Protein AF-A0A956KTN1-F1 (afdb_monomer)

Radius of gyration: 21.17 Å; Cα contacts (8 Å, |Δi|>4): 287; chains: 1; bounding box: 53×38×57 Å

Nearest PDB structures (foldseek):
  7p0h-assembly2_B  TM=4.442E-01  e=2.664E-01  synthetic construct
  6veh-assembly1_A  TM=4.078E-01  e=5.450E-01  synthetic construct
  6hwp-assembly1_A  TM=3.124E-01  e=8.525E-01  synthetic construct

Solvent-accessible surface area (backbone atoms only — not comparable to full-atom values): 12982 Å² total; per-residue (Å²): 106,69,75,55,51,69,74,44,46,76,78,42,60,76,56,34,59,67,62,51,35,57,49,42,68,75,74,51,47,72,93,76,45,43,65,62,30,57,51,21,45,66,18,83,50,59,52,21,13,28,35,12,26,18,44,40,27,64,72,67,34,67,64,36,37,51,53,43,60,55,28,53,76,50,61,69,75,50,16,42,28,21,48,33,14,36,49,29,62,41,53,59,85,61,58,68,63,51,53,49,26,58,74,32,82,88,27,31,66,42,43,50,50,26,68,75,63,36,47,70,71,54,50,52,50,48,23,61,47,49,74,69,49,58,69,71,59,45,49,50,53,47,51,55,53,51,54,53,41,54,68,41,50,64,97,55,101,53,91,84,62,55,79,56,74,58,63,52,46,51,64,51,37,50,68,57,37,52,49,50,47,43,54,32,70,31,98,86,34,74,70,52,74,65,30,29,49,50,47,44,49,27,32,72,77,38,45,72,62,17,49,55,51,22,65,74,26,56,83,42,89,50,62,66,42,18,51,35,16,50,51,45,52,49,52,56,59,58,59,74,77,110

Sequence (242 aa):
LLDWLRRHGEVFGLDPPRGQARFLARHGEAGRDRAAVFAAQGATDLDAGFEAKAVLARWGDAGARRELEAALDYAPVFAAAAHEAWFAVYGGSDWDRLSAGRDDPALADRTWSILCTAEPDWLAELTRTLERVPVPEREAWARFIVDRLRRQLPAAFVVGAISADHGVLARLLPAAFSTLVQECLGPAATPDRLSVDLLAWLGEHRPMQGLALARAHLDSPHWGLRQAAEMTLSKAGAGAIG

Mean predicted aligned error: 6.37 Å

Structure (mmCIF, N/CA/C/O backbone):
data_AF-A0A956KTN1-F1
#
_entry.id   AF-A0A956KTN1-F1
#
loop_
_atom_site.group_PDB
_atom_site.id
_atom_site.type_symbol
_atom_site.label_atom_id
_atom_site.label_alt_id
_atom_site.label_comp_id
_atom_site.label_asym_id
_atom_site.label_entity_id
_atom_site.label_seq_id
_atom_site.pdbx_PDB_ins_code
_atom_site.Cartn_x
_atom_site.Cartn_y
_atom_site.Cartn_z
_atom_site.occupancy
_atom_site.B_iso_or_equiv
_atom_site.auth_seq_id
_atom_site.auth_comp_id
_atom_site.auth_asym_id
_atom_site.auth_atom_id
_atom_site.pdbx_PDB_model_num
ATOM 1 N N . LEU A 1 1 ? 25.276 -6.239 1.797 1.00 71.94 1 LEU A N 1
ATOM 2 C CA . LEU A 1 1 ? 24.408 -6.740 0.703 1.00 71.94 1 LEU A CA 1
ATOM 3 C C . LEU A 1 1 ? 24.800 -6.155 -0.657 1.00 71.94 1 LEU A C 1
ATOM 5 O O . LEU A 1 1 ? 25.131 -6.938 -1.532 1.00 71.94 1 LEU A O 1
ATOM 9 N N . LEU A 1 2 ? 24.861 -4.828 -0.832 1.00 78.31 2 LEU A N 1
ATOM 10 C CA . LEU A 1 2 ? 25.277 -4.186 -2.099 1.00 78.31 2 LEU A CA 1
ATOM 11 C C . LEU A 1 2 ? 26.613 -4.700 -2.656 1.00 78.31 2 LEU A C 1
A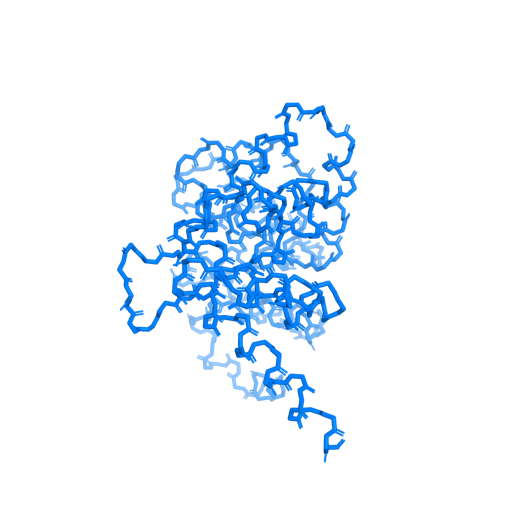TOM 13 O O . LEU A 1 2 ? 26.675 -5.142 -3.796 1.00 78.31 2 LEU A O 1
ATOM 17 N N . ASP A 1 3 ? 27.664 -4.729 -1.835 1.00 78.44 3 ASP A N 1
ATOM 18 C CA . ASP A 1 3 ? 28.980 -5.219 -2.274 1.00 78.44 3 ASP A CA 1
ATOM 19 C C . ASP A 1 3 ? 28.993 -6.714 -2.596 1.00 78.44 3 ASP A C 1
ATOM 21 O O . ASP A 1 3 ? 29.893 -7.202 -3.273 1.00 78.44 3 ASP A O 1
ATOM 25 N N . TRP A 1 4 ? 28.025 -7.468 -2.076 1.00 77.25 4 TRP A N 1
ATOM 26 C CA . TRP A 1 4 ? 27.859 -8.872 -2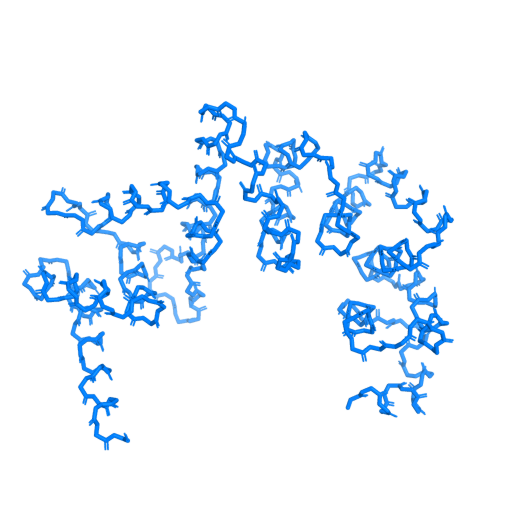.427 1.00 77.25 4 TRP A CA 1
ATOM 27 C C . TRP A 1 4 ? 27.148 -9.007 -3.780 1.00 77.25 4 TRP A C 1
ATOM 29 O O . TRP A 1 4 ? 27.658 -9.732 -4.627 1.00 77.25 4 TRP A O 1
ATOM 39 N N . LEU A 1 5 ? 26.076 -8.237 -4.025 1.00 71.00 5 LEU A N 1
ATOM 40 C CA . LEU A 1 5 ? 25.383 -8.176 -5.322 1.00 71.00 5 LEU A CA 1
ATOM 41 C C . LEU A 1 5 ? 26.321 -7.741 -6.456 1.00 71.00 5 LEU A C 1
ATOM 43 O O . LEU A 1 5 ? 26.317 -8.340 -7.523 1.00 71.00 5 LEU A O 1
ATOM 47 N N . ARG A 1 6 ? 27.177 -6.742 -6.208 1.00 77.38 6 ARG A N 1
ATOM 48 C CA . ARG A 1 6 ? 28.160 -6.255 -7.192 1.00 77.38 6 ARG A CA 1
ATOM 49 C C . ARG A 1 6 ? 29.231 -7.289 -7.535 1.00 77.38 6 ARG A C 1
ATOM 51 O O . ARG A 1 6 ? 29.697 -7.325 -8.666 1.00 77.38 6 ARG A O 1
ATOM 58 N N . ARG A 1 7 ? 29.634 -8.110 -6.561 1.00 77.06 7 ARG A N 1
ATOM 59 C CA . ARG A 1 7 ? 30.655 -9.156 -6.744 1.00 77.06 7 ARG A CA 1
ATOM 60 C C . ARG A 1 7 ? 30.124 -10.435 -7.387 1.00 77.06 7 ARG A C 1
ATOM 62 O O . ARG A 1 7 ? 30.940 -11.218 -7.843 1.00 77.06 7 ARG A O 1
ATOM 69 N N . HIS A 1 8 ? 28.806 -10.630 -7.400 1.00 71.38 8 HIS A N 1
ATOM 70 C CA . HIS A 1 8 ? 28.144 -11.833 -7.913 1.00 71.38 8 HIS A CA 1
ATOM 71 C C . HIS A 1 8 ? 27.044 -11.461 -8.916 1.00 71.38 8 HIS A C 1
ATOM 73 O O . HIS A 1 8 ? 25.949 -12.025 -8.896 1.00 71.38 8 HIS A O 1
ATOM 79 N N . GLY A 1 9 ? 27.305 -10.458 -9.761 1.00 64.44 9 GLY A N 1
ATOM 80 C CA . GLY A 1 9 ? 26.325 -9.943 -10.719 1.00 64.44 9 GLY A CA 1
ATOM 81 C C . GLY A 1 9 ? 25.813 -11.027 -11.672 1.00 64.44 9 GLY A C 1
ATOM 82 O O . GLY A 1 9 ? 24.639 -11.017 -12.033 1.00 64.44 9 GLY A O 1
ATOM 83 N N . GLU A 1 10 ? 26.650 -12.014 -12.000 1.00 68.12 10 GLU A N 1
ATOM 84 C CA . GLU A 1 10 ? 26.276 -13.176 -12.811 1.00 68.12 10 GLU A CA 1
ATOM 85 C C . GLU A 1 10 ? 25.169 -14.052 -12.199 1.00 68.12 10 GLU A C 1
ATOM 87 O O . GLU A 1 10 ? 24.410 -14.664 -12.945 1.00 68.12 10 GLU A O 1
ATOM 92 N N . VAL A 1 11 ? 25.020 -14.079 -10.868 1.00 63.06 11 VAL A N 1
ATOM 93 C CA . VAL A 1 11 ? 24.014 -14.909 -10.172 1.00 63.06 11 VAL A CA 1
ATOM 94 C C . VAL A 1 11 ? 22.594 -14.379 -10.390 1.00 63.06 11 VAL A C 1
ATOM 96 O O . VAL A 1 11 ? 21.642 -15.152 -10.407 1.00 63.06 11 VAL A O 1
ATOM 99 N N . PHE A 1 12 ? 22.456 -13.070 -10.608 1.00 59.91 12 PHE A N 1
ATOM 100 C CA . PHE A 1 12 ? 21.173 -12.400 -10.853 1.00 59.91 12 PHE A CA 1
ATOM 101 C C . PHE A 1 12 ? 21.025 -11.901 -12.292 1.00 59.91 12 PHE A C 1
ATOM 103 O O . PHE A 1 12 ? 19.962 -11.423 -12.670 1.00 59.91 12 PHE A O 1
ATOM 110 N N . GLY A 1 13 ? 22.083 -11.989 -13.101 1.00 60.69 13 GLY A N 1
ATOM 111 C CA . GLY A 1 13 ? 22.091 -11.500 -14.478 1.00 60.69 13 GLY A CA 1
ATOM 112 C C . GLY A 1 13 ? 21.245 -12.330 -15.446 1.00 60.69 13 GLY A C 1
ATOM 113 O O . GLY A 1 13 ? 20.932 -11.836 -16.524 1.00 60.69 13 GLY A O 1
ATOM 114 N N . LEU A 1 14 ? 20.882 -13.566 -15.078 1.00 64.31 14 LEU A N 1
ATOM 115 C CA . LEU A 1 14 ? 20.048 -14.446 -15.907 1.00 64.31 14 LEU A CA 1
ATOM 116 C C . LEU A 1 14 ? 18.548 -14.222 -15.690 1.00 64.31 14 LEU A C 1
ATOM 118 O O . LEU A 1 14 ? 17.802 -14.224 -16.663 1.00 64.31 14 LEU A O 1
ATOM 122 N N . ASP A 1 15 ? 18.120 -14.039 -14.439 1.00 80.62 15 ASP A N 1
ATOM 123 C CA . ASP A 1 15 ? 16.720 -13.778 -14.094 1.00 80.62 15 ASP A CA 1
ATOM 124 C C . ASP A 1 15 ? 16.615 -13.072 -12.727 1.00 80.62 15 ASP A C 1
ATOM 126 O O . ASP A 1 15 ? 16.570 -13.723 -11.677 1.00 80.62 15 ASP A O 1
ATOM 130 N N . PRO A 1 16 ? 16.687 -11.734 -12.698 1.00 83.38 16 PRO A N 1
ATOM 131 C CA . PRO A 1 16 ? 16.712 -10.992 -11.446 1.00 83.38 16 PRO A CA 1
ATOM 132 C C . PRO A 1 16 ? 15.328 -10.957 -10.782 1.00 83.38 16 PRO A C 1
ATOM 134 O O . PRO A 1 16 ? 14.333 -10.655 -11.445 1.00 83.38 16 PRO A O 1
ATOM 137 N N . PRO A 1 17 ? 15.240 -11.202 -9.460 1.00 87.50 17 PRO A N 1
ATOM 138 C CA . PRO A 1 17 ? 13.974 -11.194 -8.745 1.00 87.50 17 PRO A CA 1
ATOM 139 C C . PRO A 1 17 ? 13.380 -9.788 -8.619 1.00 87.50 17 PRO A C 1
ATOM 141 O O . PRO A 1 17 ? 14.089 -8.778 -8.512 1.00 87.50 17 PRO A O 1
ATOM 144 N N . ARG A 1 18 ? 12.050 -9.743 -8.501 1.00 89.12 18 ARG A N 1
ATOM 145 C CA . ARG A 1 18 ? 11.310 -8.547 -8.092 1.00 89.12 18 ARG A CA 1
ATOM 146 C C . ARG A 1 18 ? 11.892 -7.959 -6.797 1.00 89.12 18 ARG A C 1
ATOM 148 O O . ARG A 1 18 ? 12.247 -8.686 -5.871 1.00 89.12 18 ARG A O 1
ATOM 155 N N . GLY A 1 19 ? 11.986 -6.633 -6.724 1.00 88.44 19 GLY A N 1
ATOM 156 C CA . GLY A 1 19 ? 12.574 -5.896 -5.606 1.00 88.44 19 GLY A CA 1
ATOM 157 C C . GLY A 1 19 ? 14.070 -5.610 -5.755 1.00 88.44 19 GLY A C 1
ATOM 158 O O . GLY A 1 19 ? 14.571 -4.701 -5.085 1.00 88.44 19 GLY A O 1
ATOM 159 N N . GLN A 1 20 ? 14.801 -6.319 -6.628 1.00 89.44 20 GLN A N 1
ATOM 160 C CA . GLN A 1 20 ? 16.229 -6.061 -6.836 1.00 89.44 20 GLN A CA 1
ATOM 161 C C . GLN A 1 20 ? 16.478 -4.672 -7.430 1.00 89.44 20 GLN A C 1
ATOM 163 O O . GLN A 1 20 ? 17.338 -3.937 -6.934 1.00 89.44 20 GLN A O 1
ATOM 168 N N . ALA A 1 21 ? 15.743 -4.293 -8.478 1.00 91.31 21 ALA A N 1
ATOM 169 C CA . ALA A 1 21 ? 15.924 -2.997 -9.120 1.00 91.31 21 ALA A CA 1
ATOM 170 C C . ALA A 1 21 ? 15.585 -1.866 -8.143 1.00 91.31 21 AL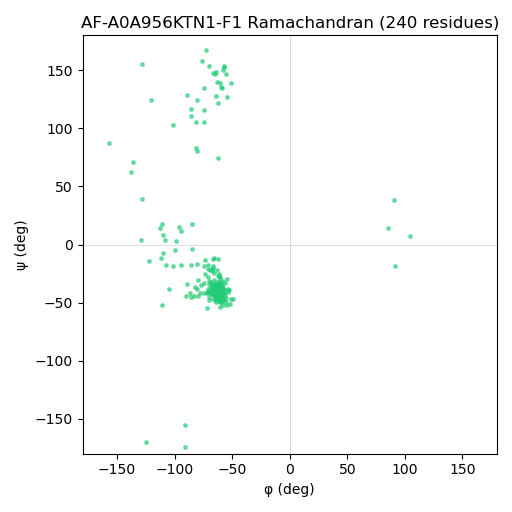A A C 1
ATOM 172 O O . ALA A 1 21 ? 16.342 -0.902 -8.021 1.00 91.31 21 ALA A O 1
ATOM 173 N N . ARG A 1 22 ? 14.506 -2.018 -7.369 1.00 89.56 22 ARG A N 1
ATOM 174 C CA . ARG A 1 22 ? 14.115 -1.056 -6.334 1.00 89.56 22 ARG A CA 1
ATOM 175 C C . ARG A 1 22 ? 15.138 -0.953 -5.204 1.00 89.56 22 ARG A C 1
ATOM 177 O O . ARG A 1 22 ? 15.423 0.149 -4.737 1.00 89.56 22 ARG A O 1
ATOM 184 N N . PHE A 1 23 ? 15.729 -2.072 -4.786 1.00 89.94 23 PHE A N 1
ATOM 185 C CA . PHE A 1 23 ? 16.809 -2.083 -3.800 1.00 89.94 23 PHE A CA 1
ATOM 186 C C . PHE A 1 23 ? 18.027 -1.288 -4.294 1.00 89.94 23 PHE A C 1
ATOM 188 O O . PHE A 1 23 ? 18.554 -0.448 -3.562 1.00 89.94 23 PHE A O 1
ATOM 195 N N . LEU A 1 24 ? 18.437 -1.489 -5.551 1.00 90.12 24 LEU A N 1
ATOM 196 C CA . LEU A 1 24 ? 19.524 -0.725 -6.173 1.00 90.12 24 LEU A CA 1
ATOM 197 C C . LEU A 1 24 ? 19.162 0.754 -6.357 1.00 90.12 24 LEU A C 1
ATOM 199 O O . LEU A 1 24 ? 20.016 1.611 -6.160 1.00 90.12 24 LEU A O 1
ATOM 203 N N . ALA A 1 25 ? 17.903 1.076 -6.657 1.00 88.38 25 ALA A N 1
ATOM 204 C CA . ALA A 1 25 ? 17.431 2.458 -6.730 1.00 88.38 25 ALA A CA 1
ATOM 205 C C . ALA A 1 25 ? 17.535 3.193 -5.385 1.00 88.38 25 ALA A C 1
ATOM 207 O O . ALA A 1 25 ? 17.857 4.379 -5.358 1.00 88.38 25 ALA A O 1
ATOM 208 N N . ARG A 1 26 ? 17.250 2.494 -4.277 1.00 88.00 26 ARG A N 1
ATOM 209 C CA . ARG A 1 26 ? 17.252 3.062 -2.920 1.00 88.00 26 ARG A CA 1
ATOM 210 C C . ARG A 1 26 ? 18.639 3.140 -2.290 1.00 88.00 26 ARG A C 1
ATOM 212 O O . ARG A 1 26 ? 18.903 4.069 -1.534 1.00 88.00 26 ARG A O 1
ATOM 219 N N . HIS A 1 27 ? 19.496 2.155 -2.547 1.00 88.75 27 HIS A N 1
ATOM 220 C CA . HIS A 1 27 ? 20.755 1.996 -1.812 1.00 88.75 27 HIS A CA 1
ATOM 221 C C . HIS A 1 27 ? 22.005 2.002 -2.700 1.00 88.75 27 HIS A C 1
ATOM 223 O O . HIS A 1 27 ? 23.118 2.095 -2.187 1.00 88.75 27 HIS A O 1
ATOM 229 N N . GLY A 1 28 ? 21.837 1.861 -4.013 1.00 85.56 28 GLY A N 1
ATOM 230 C CA . GLY A 1 28 ? 22.920 1.879 -4.987 1.00 85.56 28 GLY A CA 1
ATOM 231 C C . GLY A 1 28 ? 23.219 3.272 -5.537 1.00 85.56 28 GLY A C 1
ATOM 232 O O . GLY A 1 28 ? 22.659 4.285 -5.124 1.00 85.56 28 GLY A O 1
ATOM 233 N N . GLU A 1 29 ? 24.119 3.308 -6.512 1.00 85.56 29 GLU A N 1
ATOM 234 C CA . GLU A 1 29 ? 24.530 4.502 -7.241 1.00 85.56 29 GLU A CA 1
ATOM 235 C C . GLU A 1 29 ? 24.229 4.310 -8.728 1.00 85.56 29 GLU A C 1
ATOM 237 O O . GLU A 1 29 ? 24.742 3.381 -9.355 1.00 85.56 29 GLU A O 1
ATOM 242 N N . ALA A 1 30 ? 23.458 5.223 -9.327 1.00 86.50 30 ALA A N 1
ATOM 243 C CA . ALA A 1 30 ? 23.044 5.115 -10.728 1.00 86.50 30 ALA A CA 1
ATOM 244 C C . ALA A 1 30 ? 24.232 4.921 -11.693 1.00 86.50 30 ALA A C 1
ATOM 246 O O . ALA A 1 30 ? 24.150 4.125 -12.620 1.00 86.50 30 ALA A O 1
ATOM 247 N N . GLY A 1 31 ? 25.367 5.589 -11.463 1.00 87.50 31 GLY A N 1
ATOM 248 C CA . GLY A 1 31 ? 26.552 5.450 -12.320 1.00 87.50 31 GLY A CA 1
ATOM 249 C C . GLY A 1 31 ? 27.204 4.061 -12.294 1.00 87.50 31 GLY A C 1
ATOM 250 O O . GLY A 1 31 ? 27.868 3.691 -13.257 1.00 87.50 31 GLY A O 1
ATOM 251 N N . ARG A 1 32 ? 27.017 3.288 -11.217 1.00 84.44 32 ARG A N 1
ATOM 252 C CA . ARG A 1 32 ? 27.640 1.966 -11.031 1.00 84.44 32 ARG A CA 1
ATOM 253 C C . ARG A 1 32 ? 26.658 0.820 -11.233 1.00 84.44 32 ARG A C 1
ATOM 255 O O . ARG A 1 32 ? 27.017 -0.200 -11.809 1.00 84.44 32 ARG A O 1
ATOM 262 N N . ASP A 1 33 ? 25.420 0.996 -10.785 1.00 89.38 33 ASP A N 1
ATOM 263 C CA . ASP A 1 33 ? 24.440 -0.085 -10.687 1.00 89.38 33 ASP A CA 1
ATOM 264 C C . ASP A 1 33 ? 23.444 -0.100 -11.871 1.00 89.38 33 ASP A C 1
ATOM 266 O O . ASP A 1 33 ? 22.663 -1.042 -12.018 1.00 89.38 33 ASP A O 1
ATOM 270 N N . ARG A 1 34 ? 23.496 0.892 -12.779 1.00 89.94 34 ARG A N 1
ATOM 271 C CA . ARG A 1 34 ? 22.599 0.979 -13.951 1.00 89.94 34 ARG A CA 1
ATOM 272 C C . ARG A 1 34 ? 22.656 -0.232 -14.868 1.00 89.94 34 ARG A C 1
ATOM 274 O O . ARG A 1 34 ? 21.610 -0.630 -15.362 1.00 89.94 34 ARG A O 1
ATOM 281 N N . ALA A 1 35 ? 23.825 -0.831 -15.086 1.00 88.12 35 ALA A N 1
ATOM 282 C CA . ALA A 1 35 ? 23.938 -2.016 -15.938 1.00 88.12 35 ALA A CA 1
ATOM 283 C C . ALA A 1 35 ? 23.156 -3.214 -15.368 1.00 88.12 35 ALA A C 1
ATOM 285 O O . ALA A 1 35 ? 22.483 -3.919 -16.116 1.00 88.12 35 ALA A O 1
ATOM 286 N N . ALA A 1 36 ? 23.181 -3.396 -14.043 1.00 87.75 36 ALA A N 1
ATOM 287 C CA . ALA A 1 36 ? 22.432 -4.456 -13.373 1.00 87.75 36 ALA A CA 1
ATOM 288 C C . ALA A 1 36 ? 20.916 -4.226 -13.473 1.00 87.75 36 ALA A C 1
ATOM 290 O O . ALA A 1 36 ? 20.169 -5.152 -13.776 1.00 87.75 36 ALA A O 1
ATOM 291 N N . VAL A 1 37 ? 20.460 -2.981 -13.292 1.00 90.62 37 VAL A N 1
ATOM 292 C CA . VAL A 1 37 ? 19.042 -2.633 -13.489 1.00 90.62 37 VAL A CA 1
ATOM 293 C C . VAL A 1 37 ? 18.638 -2.766 -14.962 1.00 90.62 37 VAL A C 1
ATOM 295 O O . VAL A 1 37 ? 17.551 -3.244 -15.259 1.00 90.62 37 VAL A O 1
ATOM 298 N N . PHE A 1 38 ? 19.513 -2.400 -15.900 1.00 90.56 38 PHE A N 1
ATOM 299 C CA . PHE A 1 38 ? 19.251 -2.552 -17.329 1.00 90.56 38 PHE A CA 1
ATOM 300 C C . PHE A 1 38 ? 19.052 -4.016 -17.723 1.00 90.56 38 PHE A C 1
ATOM 302 O O . PHE A 1 38 ? 18.081 -4.317 -18.415 1.00 90.56 38 PHE A O 1
ATOM 309 N N . ALA A 1 39 ? 19.917 -4.914 -17.241 1.00 86.38 39 ALA A N 1
ATOM 310 C CA . ALA A 1 39 ? 19.773 -6.354 -17.444 1.00 86.38 39 ALA A CA 1
ATOM 311 C C . ALA A 1 39 ? 18.444 -6.883 -16.878 1.00 86.38 39 ALA A C 1
ATOM 313 O O . ALA A 1 39 ? 17.796 -7.721 -17.501 1.00 86.38 39 ALA A O 1
ATOM 314 N N . ALA A 1 40 ? 17.982 -6.324 -15.755 1.00 90.25 40 ALA A N 1
ATOM 315 C CA . ALA A 1 40 ? 16.736 -6.733 -15.117 1.00 90.25 40 ALA A CA 1
ATOM 316 C C . ALA A 1 40 ? 15.458 -6.433 -15.902 1.00 90.25 40 ALA A C 1
ATOM 318 O O . ALA A 1 40 ? 14.416 -7.008 -15.605 1.00 90.25 40 ALA A O 1
ATOM 319 N N . GLN A 1 41 ? 15.521 -5.619 -16.957 1.00 89.38 41 GLN A N 1
ATOM 320 C 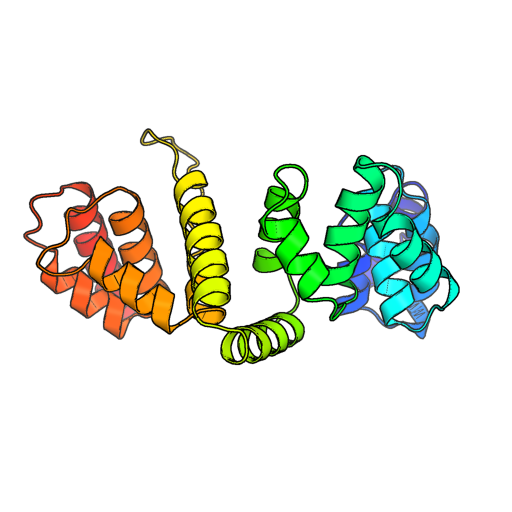CA . GLN A 1 41 ? 14.377 -5.436 -17.854 1.00 89.38 41 GLN A CA 1
ATOM 321 C C . GLN A 1 41 ? 13.973 -6.718 -18.595 1.00 89.38 41 GLN A C 1
ATOM 323 O O . GLN A 1 41 ? 12.837 -6.785 -19.069 1.00 89.38 41 GLN A O 1
ATOM 328 N N . GLY A 1 42 ? 14.899 -7.677 -18.725 1.00 85.50 42 GLY A N 1
ATOM 329 C CA . GLY A 1 42 ? 14.696 -8.974 -19.372 1.00 85.50 42 GLY A CA 1
ATOM 330 C C . GLY A 1 42 ? 14.318 -10.111 -18.420 1.00 85.50 42 GLY A C 1
ATOM 331 O O . GLY A 1 42 ? 14.377 -11.262 -18.843 1.00 85.50 42 GLY A O 1
ATOM 332 N N . ALA A 1 43 ? 13.970 -9.810 -17.162 1.00 89.44 43 ALA A N 1
ATOM 333 C CA . ALA A 1 43 ? 13.497 -10.812 -16.209 1.00 89.44 43 ALA A CA 1
ATOM 334 C C . ALA A 1 43 ? 12.290 -11.591 -16.759 1.00 89.44 43 ALA A C 1
ATOM 336 O O . ALA A 1 43 ? 11.458 -11.041 -17.489 1.00 89.44 43 ALA A O 1
ATOM 337 N N . THR A 1 44 ? 12.187 -12.869 -16.392 1.00 88.50 44 THR A N 1
ATOM 338 C CA . THR A 1 44 ? 11.046 -13.716 -16.768 1.00 88.50 44 THR A CA 1
ATOM 339 C C . THR A 1 44 ? 9.774 -13.296 -16.031 1.00 88.50 44 THR A C 1
ATOM 341 O O . THR A 1 44 ? 8.676 -13.378 -16.586 1.00 88.50 44 THR A O 1
ATOM 344 N N . ASP A 1 45 ? 9.927 -12.787 -14.807 1.00 91.69 45 ASP A N 1
ATOM 345 C CA . ASP A 1 45 ? 8.868 -12.127 -14.053 1.00 91.69 45 ASP A CA 1
ATOM 346 C C . ASP A 1 45 ? 8.596 -10.725 -14.626 1.00 91.69 45 ASP A C 1
ATOM 348 O O . ASP A 1 45 ? 9.436 -9.820 -14.569 1.00 91.69 45 ASP A O 1
ATOM 352 N N . LEU A 1 46 ? 7.381 -10.535 -15.148 1.00 92.25 46 LEU A N 1
ATOM 353 C CA . LEU A 1 46 ? 6.925 -9.258 -15.696 1.00 92.25 46 LEU A CA 1
ATOM 354 C C . LEU A 1 46 ? 6.987 -8.124 -14.666 1.00 92.25 46 LEU A C 1
ATOM 356 O O . LEU A 1 46 ? 7.361 -7.008 -15.029 1.00 92.25 46 LEU A O 1
ATOM 360 N N . ASP A 1 47 ? 6.665 -8.390 -13.396 1.00 93.31 47 ASP A N 1
ATOM 361 C CA . ASP A 1 47 ? 6.699 -7.366 -12.348 1.00 93.31 47 ASP A CA 1
ATOM 362 C C . ASP A 1 47 ? 8.141 -6.889 -12.110 1.00 93.31 47 ASP A C 1
ATOM 364 O O . ASP A 1 47 ? 8.389 -5.688 -11.986 1.00 93.31 47 ASP A O 1
ATOM 368 N N . ALA A 1 48 ? 9.109 -7.812 -12.107 1.00 93.19 48 ALA A N 1
ATOM 369 C CA . ALA A 1 48 ? 10.530 -7.486 -11.992 1.00 93.19 48 ALA A CA 1
ATOM 370 C C . ALA A 1 48 ? 11.028 -6.684 -13.209 1.00 93.19 48 ALA A C 1
ATOM 372 O O . ALA A 1 48 ? 11.713 -5.666 -13.057 1.00 93.19 48 ALA A O 1
ATOM 373 N N . GLY A 1 49 ? 10.617 -7.087 -14.415 1.00 94.69 49 GLY A N 1
ATOM 374 C CA . GLY A 1 49 ? 10.967 -6.403 -15.659 1.00 94.69 49 GLY A CA 1
ATOM 375 C C . GLY A 1 49 ? 10.428 -4.971 -15.744 1.00 94.69 49 GLY A C 1
ATOM 376 O O . GLY A 1 49 ? 11.135 -4.073 -16.214 1.00 94.69 49 GLY A O 1
ATOM 377 N N . PHE A 1 50 ? 9.196 -4.724 -15.285 1.00 96.19 50 PHE A N 1
ATOM 378 C CA . PHE A 1 50 ? 8.619 -3.374 -15.239 1.00 96.19 50 PHE A CA 1
ATOM 379 C C . PHE A 1 50 ? 9.157 -2.533 -14.079 1.00 96.19 50 PHE A C 1
ATOM 381 O O . PHE A 1 50 ? 9.383 -1.336 -14.269 1.00 96.19 50 PHE A O 1
ATOM 388 N N . GLU A 1 51 ? 9.453 -3.133 -12.921 1.00 95.69 51 GLU A N 1
ATOM 389 C CA . GLU A 1 51 ? 10.170 -2.456 -11.833 1.00 95.69 51 GLU A CA 1
ATOM 390 C C . GLU A 1 51 ? 11.510 -1.895 -12.333 1.00 95.69 51 GLU A C 1
ATOM 392 O O . GLU A 1 51 ? 11.818 -0.721 -12.112 1.00 95.69 51 GLU A O 1
ATOM 397 N N . ALA A 1 52 ? 12.278 -2.697 -13.076 1.00 95.31 52 ALA A N 1
ATOM 398 C CA . ALA A 1 52 ? 13.538 -2.268 -13.673 1.00 95.31 52 ALA A CA 1
ATOM 399 C C . ALA A 1 52 ? 13.358 -1.092 -14.648 1.00 95.31 52 ALA A C 1
ATOM 401 O O . ALA A 1 52 ? 14.089 -0.101 -14.559 1.00 95.31 52 ALA A O 1
ATOM 402 N N . LYS A 1 53 ? 12.348 -1.153 -15.530 1.00 96.81 53 LYS A N 1
ATOM 403 C CA . LYS A 1 53 ? 12.013 -0.045 -16.445 1.00 96.81 53 LYS A CA 1
ATOM 404 C C . LYS A 1 53 ? 11.680 1.239 -15.684 1.00 96.81 53 LYS A C 1
ATOM 406 O O . LYS A 1 53 ? 12.191 2.303 -16.030 1.00 96.81 53 LYS A O 1
ATOM 411 N N . ALA A 1 54 ? 10.893 1.145 -14.615 1.00 96.38 54 ALA A N 1
ATOM 412 C CA . ALA A 1 54 ? 10.535 2.287 -13.777 1.00 96.38 54 ALA A CA 1
ATOM 413 C C . ALA A 1 54 ? 11.746 2.916 -13.069 1.00 96.38 54 ALA A C 1
ATOM 415 O O . ALA A 1 54 ? 11.867 4.143 -13.032 1.00 96.38 54 ALA A O 1
ATOM 416 N N . VAL A 1 55 ? 12.680 2.104 -12.564 1.00 95.38 55 VAL A N 1
ATOM 417 C CA . VAL A 1 55 ? 13.931 2.608 -11.971 1.00 95.38 55 VAL A CA 1
ATOM 418 C C . VAL A 1 55 ? 14.794 3.320 -13.013 1.00 95.38 55 VAL A C 1
ATOM 420 O O . VAL A 1 55 ? 15.284 4.420 -12.756 1.00 95.38 55 VAL A O 1
ATOM 423 N N . LEU A 1 56 ? 14.955 2.743 -14.206 1.00 95.75 56 LEU A N 1
ATOM 424 C CA . LEU A 1 56 ? 15.724 3.372 -15.286 1.00 95.75 56 LEU A CA 1
ATOM 425 C C . LEU A 1 56 ? 15.093 4.688 -15.734 1.00 95.75 56 LEU A C 1
ATOM 427 O O . LEU A 1 56 ? 15.806 5.681 -15.884 1.00 95.75 56 LEU A O 1
ATOM 431 N N . ALA A 1 57 ? 13.768 4.719 -15.884 1.00 95.94 57 ALA A N 1
ATOM 432 C CA . ALA A 1 57 ? 13.018 5.932 -16.184 1.00 95.94 57 ALA A CA 1
ATOM 433 C C . ALA A 1 57 ? 13.249 7.014 -15.115 1.00 95.94 57 ALA A C 1
ATOM 435 O O . ALA A 1 57 ? 13.499 8.173 -15.452 1.00 95.94 57 ALA A O 1
ATOM 436 N N . ARG A 1 58 ? 13.253 6.637 -13.828 1.00 92.81 58 ARG A N 1
ATOM 437 C CA . ARG A 1 58 ? 13.564 7.543 -12.708 1.00 92.81 58 ARG A CA 1
ATOM 438 C C . ARG A 1 58 ? 15.007 8.057 -12.758 1.00 92.81 58 ARG A C 1
ATOM 440 O O . ARG A 1 58 ? 15.264 9.200 -12.393 1.00 92.81 58 ARG A O 1
ATOM 447 N N . TRP A 1 59 ? 15.941 7.255 -13.263 1.00 93.44 59 TRP A N 1
ATOM 448 C CA . TRP A 1 59 ? 17.324 7.654 -13.557 1.00 93.44 59 TRP A CA 1
ATOM 449 C C . TRP A 1 59 ? 17.507 8.313 -14.937 1.00 93.44 59 TRP A C 1
ATOM 451 O O . TRP A 1 59 ? 18.630 8.382 -15.445 1.00 93.44 59 TRP A O 1
ATOM 461 N N . GLY A 1 60 ? 16.427 8.786 -15.564 1.00 93.62 60 GLY A N 1
ATOM 462 C CA . GLY A 1 60 ? 16.475 9.582 -16.791 1.00 93.62 60 GLY A CA 1
ATOM 463 C C . GLY A 1 60 ? 16.546 8.785 -18.096 1.00 93.62 60 GLY A C 1
ATOM 464 O O . GLY A 1 60 ? 16.863 9.360 -19.134 1.00 93.62 60 GLY A O 1
ATOM 465 N N . ASP A 1 61 ? 16.270 7.478 -18.087 1.00 95.88 61 ASP A N 1
ATOM 466 C CA . ASP A 1 61 ? 16.160 6.696 -19.322 1.00 95.88 61 ASP A CA 1
ATOM 467 C C . ASP A 1 61 ? 14.846 6.981 -20.071 1.00 95.88 61 ASP A C 1
ATOM 469 O O . ASP A 1 61 ? 13.768 6.517 -19.691 1.00 95.88 61 ASP A O 1
ATOM 473 N N . ALA A 1 62 ? 14.929 7.738 -21.166 1.00 95.94 62 ALA A N 1
ATOM 474 C CA . ALA A 1 62 ? 13.765 8.072 -21.986 1.00 95.94 62 ALA A CA 1
ATOM 475 C C . ALA A 1 62 ? 13.216 6.880 -22.796 1.00 95.94 62 ALA A C 1
ATOM 477 O O . ALA A 1 62 ? 12.067 6.919 -23.237 1.00 95.94 62 ALA A O 1
ATOM 478 N N . GLY A 1 63 ? 14.019 5.839 -23.041 1.00 96.25 63 GLY A N 1
ATOM 479 C CA . GLY A 1 63 ? 13.556 4.604 -23.677 1.00 96.25 63 GLY A CA 1
ATOM 480 C C . GLY A 1 63 ? 12.683 3.810 -22.716 1.00 96.25 63 GLY A C 1
ATOM 481 O O . GLY A 1 63 ? 11.511 3.579 -23.005 1.00 96.25 63 GLY A O 1
ATOM 482 N N . ALA A 1 64 ? 13.222 3.521 -21.529 1.00 96.19 64 ALA A N 1
ATOM 483 C CA . ALA A 1 64 ? 12.505 2.784 -20.491 1.00 96.19 64 ALA A CA 1
ATOM 484 C C . ALA A 1 64 ? 11.211 3.492 -20.065 1.00 96.19 64 ALA A C 1
ATOM 486 O O . ALA A 1 64 ? 10.185 2.841 -19.875 1.00 96.19 64 ALA A O 1
ATOM 487 N N . ARG A 1 65 ? 11.229 4.832 -19.978 1.00 96.94 65 ARG A N 1
ATOM 488 C CA . ARG A 1 65 ? 10.023 5.622 -19.701 1.00 96.94 65 ARG A CA 1
ATOM 489 C C . ARG A 1 65 ? 8.936 5.406 -20.757 1.00 96.94 65 ARG A C 1
ATOM 491 O O . ARG A 1 65 ? 7.797 5.152 -20.390 1.00 96.94 65 ARG A O 1
ATOM 498 N N . ARG A 1 66 ? 9.277 5.496 -22.048 1.00 96.12 66 ARG A N 1
ATOM 499 C CA . ARG A 1 66 ? 8.302 5.333 -23.141 1.00 96.12 66 ARG A CA 1
ATOM 500 C C . ARG A 1 66 ? 7.723 3.925 -23.192 1.00 96.12 66 ARG A C 1
ATOM 502 O O . ARG A 1 66 ? 6.531 3.777 -23.419 1.00 96.12 66 ARG A O 1
ATOM 509 N N . GLU A 1 67 ? 8.549 2.904 -22.979 1.00 95.31 67 GLU A N 1
ATOM 510 C CA . GLU A 1 67 ? 8.071 1.519 -22.911 1.00 95.31 67 GLU A CA 1
ATOM 511 C C . GLU A 1 67 ? 7.131 1.299 -21.724 1.00 95.31 67 GLU A C 1
ATOM 513 O O . GLU A 1 67 ? 6.105 0.637 -21.869 1.00 95.31 67 GLU A O 1
ATOM 518 N N . LEU A 1 68 ? 7.457 1.879 -20.566 1.00 95.25 68 LEU A N 1
ATOM 519 C CA . LEU A 1 68 ? 6.607 1.817 -19.383 1.00 95.25 68 LEU A CA 1
ATOM 520 C C . LEU A 1 68 ? 5.267 2.531 -19.611 1.00 95.25 68 LEU A C 1
ATOM 522 O O . LEU A 1 68 ? 4.229 1.954 -19.307 1.00 95.25 68 LEU A O 1
ATOM 526 N N . GLU A 1 69 ? 5.279 3.740 -20.183 1.00 94.69 69 GLU A N 1
ATOM 527 C CA . GLU A 1 69 ? 4.063 4.489 -20.537 1.00 94.69 69 GLU A CA 1
ATOM 528 C C . GLU A 1 69 ? 3.201 3.711 -21.541 1.00 94.69 69 GLU A C 1
ATOM 530 O O . GLU A 1 69 ? 2.005 3.546 -21.323 1.00 94.69 69 GLU A O 1
ATOM 535 N N . ALA A 1 70 ? 3.803 3.171 -22.604 1.00 94.50 70 ALA A N 1
ATOM 536 C CA . ALA A 1 70 ? 3.081 2.407 -23.621 1.00 94.50 70 ALA A CA 1
ATOM 537 C C . ALA A 1 70 ? 2.448 1.120 -23.063 1.00 94.50 70 ALA A C 1
ATOM 539 O O . ALA A 1 70 ? 1.373 0.713 -23.503 1.00 94.50 70 ALA A O 1
ATOM 540 N N . ALA A 1 71 ? 3.096 0.477 -22.089 1.00 95.25 71 ALA A N 1
ATOM 541 C CA . ALA A 1 71 ? 2.586 -0.747 -21.483 1.00 95.25 71 ALA A CA 1
ATOM 542 C C . ALA A 1 71 ? 1.326 -0.532 -20.632 1.00 95.25 71 ALA A C 1
ATOM 544 O O . ALA A 1 71 ? 0.563 -1.483 -20.460 1.00 95.25 71 ALA A O 1
ATOM 545 N N . LEU A 1 72 ? 1.075 0.692 -20.145 1.00 92.94 72 LEU A N 1
ATOM 546 C CA . LEU A 1 72 ? -0.126 1.018 -19.368 1.00 92.94 72 LEU A CA 1
ATOM 547 C C . LEU A 1 72 ? -1.425 0.812 -20.163 1.00 92.94 72 LEU A C 1
ATOM 549 O O . LEU A 1 72 ? -2.464 0.572 -19.555 1.00 92.94 72 LEU A O 1
ATOM 553 N N . ASP A 1 73 ? -1.354 0.888 -21.494 1.00 92.25 73 ASP A N 1
ATOM 554 C CA . ASP A 1 73 ? -2.500 0.774 -22.405 1.00 92.25 73 ASP A CA 1
ATOM 555 C C . ASP A 1 73 ? -2.441 -0.503 -23.275 1.00 92.25 73 ASP A C 1
ATOM 557 O O . ASP A 1 73 ? -3.150 -0.624 -24.276 1.00 92.25 73 ASP A O 1
ATOM 561 N N . TYR A 1 74 ? -1.576 -1.465 -22.924 1.00 89.44 74 TYR A N 1
ATOM 562 C CA . TYR A 1 74 ? -1.404 -2.720 -23.664 1.00 89.44 74 TYR A CA 1
ATOM 563 C C . TYR A 1 74 ? -2.326 -3.841 -23.134 1.00 89.44 74 TYR A C 1
ATOM 565 O O . TYR A 1 74 ? -3.390 -3.595 -22.570 1.00 89.44 74 TYR A O 1
ATOM 573 N N . ALA A 1 75 ? -1.952 -5.108 -23.334 1.00 87.75 75 ALA A N 1
ATOM 574 C CA . ALA A 1 75 ? -2.712 -6.245 -22.827 1.00 87.75 75 ALA A CA 1
ATOM 575 C C . ALA A 1 75 ? -2.756 -6.272 -21.277 1.00 87.75 75 ALA A C 1
ATOM 577 O O . ALA A 1 75 ? -1.764 -5.907 -20.638 1.00 87.75 75 ALA A O 1
ATOM 578 N N . PRO A 1 76 ? -3.848 -6.778 -20.656 1.00 86.25 76 PRO A N 1
ATOM 579 C CA . PRO A 1 76 ? -4.126 -6.605 -19.222 1.00 86.25 76 PRO A CA 1
ATOM 580 C C . PRO A 1 76 ? -2.999 -7.015 -18.268 1.00 86.25 76 PRO A C 1
ATOM 582 O O . PRO A 1 76 ? -2.742 -6.333 -17.280 1.00 86.25 76 PRO A O 1
ATOM 585 N N . VAL A 1 77 ? -2.292 -8.109 -18.570 1.00 85.69 77 VAL A N 1
ATOM 586 C CA . VAL A 1 77 ? -1.191 -8.602 -17.724 1.00 85.69 77 VAL A CA 1
ATOM 587 C C . VAL A 1 77 ? -0.023 -7.607 -17.689 1.00 85.69 77 VAL A C 1
ATOM 589 O O . VAL A 1 77 ? 0.555 -7.374 -16.631 1.00 85.69 77 VAL A O 1
ATOM 592 N N . PHE A 1 78 ? 0.293 -6.974 -18.822 1.00 90.62 78 PHE A N 1
ATOM 593 C CA . PHE A 1 78 ? 1.344 -5.958 -18.907 1.00 90.62 78 PHE A CA 1
ATOM 594 C C . PHE A 1 78 ? 0.890 -4.643 -18.279 1.00 90.62 78 PHE A C 1
ATOM 596 O O . PHE A 1 78 ? 1.656 -4.039 -17.534 1.00 90.62 78 PHE A O 1
ATOM 603 N N . ALA A 1 79 ? -0.362 -4.243 -18.519 1.00 91.62 79 ALA A N 1
ATOM 604 C CA . ALA A 1 79 ? -0.935 -3.033 -17.942 1.00 91.62 79 ALA A CA 1
ATOM 605 C C . ALA A 1 79 ? -0.922 -3.073 -16.407 1.00 91.62 79 ALA A C 1
ATOM 607 O O . ALA A 1 79 ? -0.556 -2.087 -15.778 1.00 91.62 79 ALA A O 1
ATOM 608 N N . ALA A 1 80 ? -1.230 -4.220 -15.792 1.00 92.56 80 ALA A N 1
ATOM 609 C CA . ALA A 1 80 ? -1.199 -4.382 -14.339 1.00 92.56 80 ALA A CA 1
ATOM 610 C C . ALA A 1 80 ? 0.213 -4.224 -13.742 1.00 92.56 80 ALA A C 1
ATOM 612 O O . ALA A 1 80 ? 0.392 -3.492 -12.765 1.00 92.56 80 ALA A O 1
ATOM 613 N N . ALA A 1 81 ? 1.216 -4.875 -14.340 1.00 92.75 81 ALA A N 1
ATOM 614 C CA . ALA A 1 81 ? 2.609 -4.772 -13.900 1.00 92.75 81 ALA A CA 1
ATOM 615 C C . ALA A 1 81 ? 3.178 -3.358 -14.138 1.00 92.75 81 ALA A C 1
ATOM 617 O O . ALA A 1 81 ? 3.828 -2.779 -13.263 1.00 92.75 81 ALA A O 1
ATOM 618 N N . ALA A 1 82 ? 2.869 -2.761 -15.293 1.00 95.12 82 ALA A N 1
ATOM 619 C CA . ALA A 1 82 ? 3.242 -1.391 -15.624 1.00 95.12 82 ALA A CA 1
ATOM 620 C C . ALA A 1 82 ? 2.570 -0.370 -14.694 1.00 95.12 82 ALA A C 1
ATOM 622 O O . ALA A 1 82 ? 3.231 0.572 -14.267 1.00 95.12 82 ALA A O 1
ATOM 623 N N . HIS A 1 83 ? 1.297 -0.565 -14.330 1.00 95.38 83 HIS A N 1
ATOM 624 C CA . HIS A 1 83 ? 0.558 0.305 -13.410 1.00 95.38 83 HIS A CA 1
ATOM 625 C C . HIS A 1 83 ? 1.243 0.367 -12.041 1.00 95.38 83 HIS A C 1
ATOM 627 O O . HIS A 1 83 ? 1.520 1.454 -11.531 1.00 95.38 83 HIS A O 1
ATOM 633 N N . GLU A 1 84 ? 1.592 -0.790 -11.470 1.00 94.00 84 GLU A N 1
ATOM 634 C CA . GLU A 1 84 ? 2.314 -0.843 -10.198 1.00 94.00 84 GLU A CA 1
ATOM 635 C C . GLU A 1 84 ? 3.699 -0.190 -10.291 1.00 94.00 84 GLU A C 1
ATOM 637 O O . GLU A 1 84 ? 4.044 0.647 -9.454 1.00 94.00 84 GLU A O 1
ATOM 642 N N . ALA A 1 85 ? 4.474 -0.500 -11.332 1.00 94.81 85 ALA A N 1
ATOM 643 C CA . ALA A 1 85 ? 5.801 0.080 -11.520 1.00 94.81 85 ALA A CA 1
ATOM 644 C C . ALA A 1 85 ? 5.756 1.606 -11.749 1.00 94.81 85 ALA A C 1
ATOM 646 O O . ALA A 1 85 ? 6.575 2.346 -11.195 1.00 94.81 85 ALA A O 1
ATOM 647 N N . TRP A 1 86 ? 4.777 2.099 -12.509 1.00 95.56 86 TRP A N 1
ATOM 648 C CA . TRP A 1 86 ? 4.586 3.520 -12.800 1.00 95.56 86 TRP A CA 1
ATOM 649 C C . TRP A 1 86 ? 4.338 4.343 -11.534 1.00 95.56 86 TRP A C 1
ATOM 651 O O . TRP A 1 86 ? 5.010 5.352 -11.301 1.00 95.56 86 TRP A O 1
ATOM 661 N N . PHE A 1 87 ? 3.414 3.907 -10.679 1.00 94.69 87 PHE A N 1
ATOM 662 C CA . PHE A 1 87 ? 3.053 4.674 -9.488 1.00 94.69 87 PHE A CA 1
ATOM 663 C C . PHE A 1 87 ? 3.966 4.392 -8.291 1.00 94.69 87 PHE A C 1
ATOM 665 O O . PHE A 1 87 ? 4.433 5.331 -7.652 1.00 94.69 87 PHE A O 1
ATOM 672 N N . ALA A 1 88 ? 4.280 3.127 -7.995 1.00 91.19 88 ALA A N 1
ATOM 673 C CA . ALA A 1 88 ? 5.033 2.788 -6.787 1.00 91.19 88 ALA A CA 1
ATOM 674 C C . ALA A 1 88 ? 6.548 3.020 -6.925 1.00 91.19 88 ALA A C 1
ATOM 676 O O . ALA A 1 88 ? 7.218 3.301 -5.927 1.00 91.19 88 ALA A O 1
ATOM 677 N N . VAL A 1 89 ? 7.110 2.879 -8.133 1.00 91.94 89 VAL A N 1
ATOM 678 C CA . VAL A 1 89 ? 8.570 2.865 -8.348 1.00 91.94 89 VAL A CA 1
ATOM 679 C C . VAL A 1 89 ? 9.052 4.111 -9.086 1.00 91.94 89 VAL A C 1
ATOM 681 O O . VAL A 1 89 ? 9.969 4.784 -8.606 1.00 91.94 89 VAL A O 1
ATOM 684 N N . TYR A 1 90 ? 8.438 4.429 -10.230 1.00 92.50 90 TYR A N 1
ATOM 685 C CA . TYR A 1 90 ? 8.784 5.623 -11.005 1.00 92.50 90 TYR A CA 1
ATOM 686 C C . TYR A 1 90 ? 8.305 6.903 -10.305 1.00 92.50 90 TYR A C 1
ATOM 688 O O . TYR A 1 90 ? 9.061 7.871 -10.220 1.00 92.50 90 TYR A O 1
ATOM 696 N N . GLY A 1 91 ? 7.092 6.874 -9.744 1.00 88.69 91 GLY A N 1
ATOM 697 C CA . GLY A 1 91 ? 6.475 8.010 -9.063 1.00 88.69 91 GLY A CA 1
ATOM 698 C C . GLY A 1 91 ? 5.647 8.890 -9.999 1.00 88.69 91 GLY A C 1
ATOM 699 O O . GLY A 1 91 ? 5.672 10.114 -9.877 1.00 88.69 91 GLY A O 1
ATOM 700 N N . GLY A 1 92 ? 4.937 8.277 -10.951 1.00 87.75 92 GLY A N 1
ATOM 701 C CA . GLY A 1 92 ? 4.057 8.983 -11.880 1.00 87.75 92 GLY A CA 1
ATOM 702 C C . GLY A 1 92 ? 2.957 9.785 -11.172 1.00 87.75 92 GLY A C 1
ATOM 703 O O . GLY A 1 92 ? 2.499 9.415 -10.091 1.00 87.75 92 GLY A O 1
ATOM 704 N N . SER A 1 93 ? 2.532 10.885 -11.798 1.00 88.00 93 SER A N 1
ATOM 705 C CA . SER A 1 93 ? 1.567 11.850 -11.243 1.00 88.00 93 SER A CA 1
ATOM 706 C C . SER A 1 93 ? 0.212 11.848 -11.963 1.00 88.00 93 SER A C 1
ATOM 708 O O . SER A 1 93 ? -0.527 12.826 -11.892 1.00 88.00 93 SER A O 1
ATOM 710 N N . ASP A 1 94 ? -0.090 10.790 -12.718 1.00 91.88 94 ASP A N 1
ATOM 711 C CA . ASP A 1 94 ? -1.371 10.626 -13.418 1.00 91.88 94 ASP A CA 1
ATOM 712 C C . ASP A 1 94 ? -2.436 10.109 -12.437 1.00 91.88 94 ASP A C 1
ATOM 714 O O . ASP A 1 94 ? -2.697 8.911 -12.321 1.00 91.88 94 ASP A O 1
ATOM 718 N N . TRP A 1 95 ? -2.985 11.031 -11.648 1.00 89.88 95 TRP A N 1
ATOM 719 C CA . TRP A 1 95 ? -3.910 10.712 -10.561 1.00 89.88 95 TRP A CA 1
ATOM 720 C C . TRP A 1 95 ? -5.250 10.178 -11.056 1.00 89.88 95 TRP A C 1
ATOM 722 O O . TRP A 1 95 ? -5.820 9.304 -10.408 1.00 89.88 95 TRP A O 1
ATOM 732 N N . ASP A 1 96 ? -5.709 10.634 -12.220 1.00 91.88 96 ASP A N 1
ATOM 733 C CA . ASP A 1 96 ? -6.943 10.143 -12.832 1.00 91.88 96 ASP A CA 1
ATOM 734 C C . ASP A 1 96 ? -6.797 8.665 -13.203 1.00 91.88 96 ASP A C 1
ATOM 736 O O . ASP A 1 96 ? -7.683 7.858 -12.919 1.00 91.88 96 ASP A O 1
ATOM 740 N N . ARG A 1 97 ? -5.638 8.268 -13.745 1.00 93.88 97 ARG A N 1
ATOM 741 C CA . ARG A 1 97 ? -5.335 6.859 -14.023 1.00 93.88 97 ARG A CA 1
ATOM 742 C C . ARG A 1 97 ? -5.179 6.027 -12.749 1.00 93.88 97 ARG A C 1
ATOM 744 O O . ARG A 1 97 ? -5.566 4.858 -12.739 1.00 93.88 97 ARG A O 1
ATOM 751 N N . LEU A 1 98 ? -4.647 6.598 -11.668 1.00 95.00 98 LEU A N 1
ATOM 752 C CA . LEU A 1 98 ? -4.597 5.918 -10.368 1.00 95.00 98 LEU A CA 1
ATOM 753 C C . LEU A 1 98 ? -6.011 5.692 -9.799 1.00 95.00 98 LEU A C 1
ATOM 755 O O . LEU A 1 98 ? -6.311 4.592 -9.334 1.00 95.00 98 LEU A O 1
ATOM 759 N N . SER A 1 99 ? -6.889 6.696 -9.882 1.00 95.19 99 SER A N 1
ATOM 760 C CA . SER A 1 99 ? -8.304 6.578 -9.502 1.00 95.19 99 SER A CA 1
ATOM 761 C C . SER A 1 99 ? -9.061 5.593 -10.394 1.00 95.19 99 SER A C 1
ATOM 763 O O . SER A 1 99 ? -9.846 4.799 -9.889 1.00 95.19 99 SER A O 1
ATOM 765 N N . ALA A 1 100 ? -8.778 5.545 -11.695 1.00 94.62 100 ALA A N 1
ATOM 766 C CA . ALA A 1 100 ? -9.341 4.517 -12.567 1.00 94.62 100 ALA A CA 1
ATOM 767 C C . ALA A 1 100 ? -8.903 3.103 -12.137 1.00 94.62 100 ALA A C 1
ATOM 769 O O . ALA A 1 100 ? -9.719 2.186 -12.117 1.00 94.62 100 ALA A O 1
ATOM 770 N N . GLY A 1 101 ? -7.642 2.932 -11.717 1.00 94.81 101 GLY A N 1
ATOM 771 C CA . GLY A 1 101 ? -7.141 1.662 -11.177 1.00 94.81 101 GLY A CA 1
ATOM 772 C C . GLY A 1 101 ? -7.831 1.223 -9.879 1.00 94.81 101 GLY A C 1
ATOM 773 O O . GLY A 1 101 ? -8.069 0.032 -9.685 1.00 94.81 101 GLY A O 1
ATOM 774 N N . ARG A 1 102 ? -8.218 2.175 -9.016 1.00 96.00 102 ARG A N 1
ATOM 775 C CA . ARG A 1 102 ? -9.046 1.916 -7.821 1.00 96.00 102 ARG A CA 1
ATOM 776 C C . ARG A 1 102 ? -10.392 1.291 -8.196 1.00 96.00 102 ARG A C 1
ATOM 778 O O . ARG A 1 102 ? -10.845 0.376 -7.508 1.00 96.00 102 ARG A O 1
ATOM 785 N N . ASP A 1 103 ? -11.016 1.813 -9.248 1.00 95.69 103 ASP A N 1
ATOM 786 C CA . ASP A 1 103 ? -12.374 1.453 -9.662 1.00 95.69 103 ASP A CA 1
ATOM 787 C C . ASP A 1 103 ? -12.416 0.214 -10.577 1.00 95.69 103 ASP A C 1
ATOM 789 O O . ASP A 1 103 ? -13.462 -0.426 -10.699 1.00 95.69 103 ASP A O 1
ATOM 793 N N . ASP A 1 104 ? -11.285 -0.166 -11.180 1.00 93.75 104 ASP A N 1
ATOM 794 C CA . ASP A 1 104 ? -11.141 -1.368 -12.004 1.00 93.75 104 ASP A CA 1
ATOM 795 C C . ASP A 1 104 ? -10.821 -2.611 -11.145 1.00 93.75 104 ASP A C 1
ATOM 797 O O . ASP A 1 104 ? -9.733 -2.702 -10.567 1.00 93.75 104 ASP A O 1
ATOM 801 N N . PRO A 1 105 ? -11.698 -3.635 -11.099 1.00 90.38 105 PRO A N 1
ATOM 802 C CA . PRO A 1 105 ? -11.440 -4.873 -10.365 1.00 90.38 105 PRO A CA 1
ATOM 803 C C . PRO A 1 105 ? -10.130 -5.583 -10.739 1.00 90.38 105 PRO A C 1
ATOM 805 O O . PRO A 1 105 ? -9.547 -6.248 -9.882 1.00 90.38 105 PRO A O 1
ATOM 808 N N . ALA A 1 106 ? -9.661 -5.455 -11.985 1.00 89.06 106 ALA A N 1
ATOM 809 C CA . ALA A 1 106 ? -8.420 -6.073 -12.449 1.00 89.06 106 ALA A CA 1
ATOM 810 C C . ALA A 1 106 ? -7.164 -5.368 -11.909 1.00 89.06 106 ALA A C 1
ATOM 812 O O . ALA A 1 106 ? -6.109 -5.995 -11.786 1.00 89.06 106 ALA A O 1
ATOM 813 N N . LEU A 1 107 ? -7.271 -4.082 -11.565 1.00 93.38 107 LEU A N 1
ATOM 814 C CA . LEU A 1 107 ? -6.163 -3.265 -11.068 1.00 93.38 107 LEU A CA 1
ATOM 815 C C . LEU A 1 107 ? -6.263 -2.970 -9.575 1.00 93.38 107 LEU A C 1
ATOM 817 O O . LEU A 1 107 ? -5.248 -2.676 -8.954 1.00 93.38 107 LEU A O 1
ATOM 821 N N . ALA A 1 108 ? -7.431 -3.133 -8.965 1.00 93.06 108 ALA A N 1
ATOM 822 C CA . ALA A 1 108 ? -7.687 -2.743 -7.588 1.00 93.06 108 ALA A CA 1
ATOM 823 C C . ALA A 1 108 ? -6.722 -3.391 -6.564 1.00 93.06 108 ALA A C 1
ATOM 825 O O . ALA A 1 108 ? -6.391 -2.771 -5.553 1.00 93.06 108 ALA A O 1
ATOM 826 N N . ASP A 1 109 ? -6.255 -4.625 -6.795 1.00 91.25 109 ASP A N 1
ATOM 827 C CA . ASP A 1 109 ? -5.229 -5.267 -5.948 1.00 91.25 109 ASP A CA 1
ATOM 828 C C . ASP A 1 109 ? -3.844 -4.626 -6.145 1.00 91.25 109 ASP A C 1
ATOM 830 O O . ASP A 1 109 ? -3.106 -4.412 -5.180 1.00 91.25 109 ASP A O 1
ATOM 834 N N . ARG A 1 110 ? -3.509 -4.250 -7.385 1.00 92.44 110 ARG A N 1
ATOM 835 C CA . ARG A 1 110 ? -2.273 -3.529 -7.723 1.00 92.44 110 ARG A CA 1
ATOM 836 C C . ARG A 1 110 ? -2.296 -2.106 -7.175 1.00 92.44 110 ARG A C 1
ATOM 838 O O . ARG A 1 110 ? -1.309 -1.676 -6.590 1.00 92.44 110 ARG A O 1
ATOM 845 N N . THR A 1 111 ? -3.423 -1.405 -7.267 1.00 95.62 111 THR A N 1
ATOM 846 C CA . THR A 1 111 ? -3.623 -0.084 -6.657 1.00 95.62 111 THR A CA 1
ATOM 847 C C . THR A 1 111 ? -3.456 -0.145 -5.144 1.00 95.62 111 THR A C 1
ATOM 849 O O . THR A 1 111 ? -2.780 0.705 -4.574 1.00 95.62 111 THR A O 1
ATOM 852 N N . TRP A 1 112 ? -3.975 -1.184 -4.483 1.00 93.81 112 TRP A N 1
ATOM 853 C CA . TRP A 1 112 ? -3.702 -1.395 -3.061 1.00 93.81 112 TRP A CA 1
ATOM 854 C C . TRP A 1 112 ? -2.202 -1.605 -2.778 1.00 93.81 112 TRP A C 1
ATOM 856 O O . TRP A 1 112 ? -1.648 -0.940 -1.904 1.00 93.81 112 TRP A O 1
ATOM 866 N N . SER A 1 113 ? -1.521 -2.453 -3.559 1.00 91.75 113 SER A N 1
ATOM 867 C CA . SER A 1 113 ? -0.066 -2.670 -3.442 1.00 91.75 113 SER A CA 1
ATOM 868 C C . SER A 1 113 ? 0.747 -1.381 -3.629 1.00 91.75 113 SER A C 1
ATOM 870 O O . SER A 1 113 ? 1.710 -1.134 -2.896 1.00 91.75 113 SER A O 1
ATOM 872 N N . ILE A 1 114 ? 0.333 -0.511 -4.557 1.00 93.50 114 ILE A N 1
ATOM 873 C CA . ILE A 1 114 ? 0.927 0.817 -4.745 1.00 93.50 114 ILE A CA 1
ATOM 874 C C . ILE A 1 114 ? 0.831 1.623 -3.449 1.00 93.50 114 ILE A C 1
ATOM 876 O O . ILE A 1 114 ? 1.853 2.106 -2.968 1.00 93.50 114 ILE A O 1
ATOM 880 N N . LEU A 1 115 ? -0.359 1.735 -2.847 1.00 92.62 115 LEU A N 1
ATOM 881 C CA . LEU A 1 115 ? -0.540 2.520 -1.619 1.00 92.62 115 LEU A CA 1
ATOM 882 C C . LEU A 1 115 ? 0.291 1.980 -0.443 1.00 92.62 115 LEU A C 1
ATOM 884 O O . LEU A 1 115 ? 0.801 2.766 0.355 1.00 92.62 115 LEU A O 1
ATOM 888 N N . CYS A 1 116 ? 0.449 0.658 -0.345 1.00 89.06 116 CYS A N 1
ATOM 889 C CA . CYS A 1 116 ? 1.235 0.020 0.713 1.00 89.06 116 CYS A CA 1
ATOM 890 C C . CYS A 1 116 ? 2.748 0.159 0.522 1.00 89.06 116 CYS A C 1
ATOM 892 O O . CYS A 1 116 ? 3.487 0.204 1.503 1.00 89.06 116 CYS A O 1
ATOM 894 N N . THR A 1 117 ? 3.229 0.178 -0.723 1.00 86.75 117 THR A N 1
ATOM 895 C CA . THR A 1 117 ? 4.667 0.056 -1.001 1.00 86.75 117 THR A CA 1
ATOM 896 C C . THR A 1 117 ? 5.305 1.317 -1.565 1.00 86.75 117 THR A C 1
ATOM 898 O O . THR A 1 117 ? 6.533 1.351 -1.661 1.00 86.75 117 THR A O 1
ATOM 901 N N . ALA A 1 118 ? 4.531 2.325 -1.974 1.00 84.50 118 ALA A N 1
ATOM 902 C CA . ALA A 1 118 ? 5.051 3.554 -2.569 1.00 84.50 118 ALA A CA 1
ATOM 903 C C . ALA A 1 118 ? 6.049 4.288 -1.657 1.00 84.50 118 ALA A C 1
ATOM 905 O O . ALA A 1 118 ? 6.027 4.174 -0.430 1.00 84.50 118 ALA A O 1
ATOM 906 N N . GLU A 1 119 ? 6.948 5.052 -2.281 1.00 82.88 119 GLU A N 1
ATOM 907 C CA . GLU A 1 119 ? 7.943 5.844 -1.556 1.00 82.88 119 GLU A CA 1
ATOM 908 C C . GLU A 1 119 ? 7.278 6.946 -0.704 1.00 82.88 119 GLU A C 1
ATOM 910 O O . GLU A 1 119 ? 6.272 7.523 -1.135 1.00 82.88 119 GLU A O 1
ATOM 915 N N . PRO A 1 120 ? 7.847 7.305 0.466 1.00 83.56 120 PRO A N 1
ATOM 916 C CA . PRO A 1 120 ? 7.268 8.313 1.358 1.00 83.56 120 PRO A CA 1
ATOM 917 C C . PRO A 1 120 ? 6.975 9.663 0.690 1.00 83.56 120 PRO A C 1
ATOM 919 O O . PRO A 1 120 ? 5.911 10.234 0.922 1.00 83.56 120 PRO A O 1
ATOM 922 N N . ASP A 1 121 ? 7.874 10.149 -0.168 1.00 86.12 121 ASP A N 1
ATOM 923 C CA . ASP A 1 121 ? 7.710 11.439 -0.852 1.00 86.12 121 ASP A CA 1
ATOM 924 C C . ASP A 1 121 ? 6.540 11.420 -1.843 1.00 86.12 121 ASP A C 1
ATOM 926 O O . ASP A 1 121 ? 5.775 12.382 -1.936 1.00 86.12 121 ASP A O 1
ATOM 930 N N . TRP A 1 122 ? 6.359 10.300 -2.549 1.00 89.44 122 TRP A N 1
ATOM 931 C CA . TRP A 1 122 ? 5.233 10.123 -3.462 1.00 89.44 122 TRP A CA 1
ATOM 932 C C . TRP A 1 122 ? 3.917 10.022 -2.690 1.00 89.44 122 TRP A C 1
ATOM 934 O O . TRP A 1 122 ? 2.942 10.672 -3.059 1.00 89.44 122 TRP A O 1
ATOM 944 N N . LEU A 1 123 ? 3.898 9.297 -1.563 1.00 87.12 123 LEU A N 1
ATOM 945 C CA . LEU A 1 123 ? 2.731 9.259 -0.677 1.00 87.12 123 LEU A CA 1
ATOM 946 C C . LEU A 1 123 ? 2.387 10.649 -0.130 1.00 87.12 123 LEU A C 1
ATOM 948 O O . LEU A 1 123 ? 1.211 10.981 -0.033 1.00 87.12 123 LEU A O 1
ATOM 952 N N . ALA A 1 124 ? 3.382 11.480 0.190 1.00 88.94 124 ALA A N 1
ATOM 953 C CA . ALA A 1 124 ? 3.150 12.849 0.642 1.00 88.94 124 ALA A CA 1
ATOM 954 C C . ALA A 1 124 ? 2.552 13.743 -0.462 1.00 88.94 124 ALA A C 1
ATOM 956 O O . ALA A 1 124 ? 1.689 14.578 -0.177 1.00 88.94 124 ALA A O 1
ATOM 957 N N . GLU A 1 125 ? 2.977 13.583 -1.720 1.00 91.25 125 GLU A N 1
ATOM 958 C CA . GLU A 1 125 ? 2.329 14.256 -2.858 1.00 91.25 125 GLU A CA 1
ATOM 959 C C . GLU A 1 125 ? 0.904 13.735 -3.081 1.00 91.25 125 GLU A C 1
ATOM 961 O O . GLU A 1 125 ? -0.006 14.540 -3.291 1.00 91.25 125 GLU A O 1
ATOM 966 N N . LEU A 1 126 ? 0.682 12.422 -2.972 1.00 91.25 126 LEU A N 1
ATOM 967 C CA . LEU A 1 126 ? -0.651 11.834 -3.071 1.00 91.25 126 LEU A CA 1
ATOM 968 C C . LEU A 1 126 ? -1.577 12.381 -1.978 1.00 91.25 126 LEU A C 1
ATOM 970 O O . LEU A 1 126 ? -2.677 12.821 -2.298 1.00 91.25 126 LEU A O 1
ATOM 974 N N . THR A 1 127 ? -1.134 12.448 -0.716 1.00 91.44 127 THR A N 1
ATOM 975 C CA . THR A 1 127 ? -1.906 13.068 0.376 1.00 91.44 127 THR A CA 1
ATOM 976 C C . THR A 1 127 ? -2.298 14.502 0.018 1.00 91.44 127 THR A C 1
ATOM 978 O O . THR A 1 127 ? -3.481 14.839 0.033 1.00 91.44 127 THR A O 1
ATOM 981 N N . ARG A 1 128 ? -1.332 15.339 -0.394 1.00 92.44 128 ARG A N 1
ATOM 982 C CA . ARG A 1 128 ? -1.611 16.728 -0.803 1.00 92.44 128 ARG A CA 1
ATOM 983 C C . ARG A 1 128 ? -2.562 16.805 -1.993 1.00 92.44 128 ARG A C 1
ATOM 985 O O . ARG A 1 128 ? -3.287 17.787 -2.135 1.00 92.44 128 ARG A O 1
ATOM 992 N N . THR A 1 129 ? -2.515 15.839 -2.901 1.00 92.19 129 THR A N 1
ATOM 993 C CA . THR A 1 129 ? -3.418 15.769 -4.055 1.00 92.19 129 THR A CA 1
ATOM 994 C C . THR A 1 129 ? -4.832 15.418 -3.603 1.00 92.19 129 THR A C 1
ATOM 996 O O . THR A 1 129 ? -5.771 16.135 -3.943 1.00 92.19 129 THR A O 1
ATOM 999 N N . LEU A 1 130 ? -4.989 14.396 -2.760 1.00 91.94 130 LEU A N 1
ATOM 1000 C CA . LEU A 1 130 ? -6.281 13.980 -2.212 1.00 91.94 130 LEU A CA 1
ATOM 1001 C C . LEU A 1 130 ? -6.942 15.085 -1.372 1.00 91.94 130 LEU A C 1
ATOM 1003 O O . LEU A 1 130 ? -8.160 15.234 -1.391 1.00 91.94 130 LEU A O 1
ATOM 1007 N N . GLU A 1 131 ? -6.178 15.933 -0.688 1.00 91.44 131 GLU A N 1
ATOM 1008 C CA . GLU A 1 131 ? -6.725 17.110 0.006 1.00 91.44 131 GLU A CA 1
ATOM 1009 C C . GLU A 1 131 ? -7.387 18.123 -0.945 1.00 91.44 131 GLU A C 1
ATOM 1011 O O . GLU A 1 131 ? -8.308 18.841 -0.545 1.00 91.44 131 GLU A O 1
ATOM 1016 N N . ARG A 1 132 ? -6.957 18.162 -2.211 1.00 92.56 132 ARG A N 1
ATOM 1017 C CA . ARG A 1 132 ? -7.425 19.111 -3.231 1.00 92.56 132 ARG A CA 1
ATOM 1018 C C . ARG A 1 132 ? -8.562 18.569 -4.104 1.00 92.56 132 ARG A C 1
ATOM 1020 O O . ARG A 1 132 ? -9.248 19.372 -4.732 1.00 92.56 132 ARG A O 1
ATOM 1027 N N . VAL A 1 133 ? -8.789 17.252 -4.144 1.00 92.12 133 VAL A N 1
ATOM 1028 C CA . VAL A 1 133 ? -9.896 16.672 -4.929 1.00 92.12 133 VAL A CA 1
ATOM 1029 C C . VAL A 1 133 ? -11.258 16.863 -4.236 1.00 92.12 133 VAL A C 1
ATOM 1031 O O . VAL A 1 133 ? -11.315 17.063 -3.016 1.00 92.12 133 VAL A O 1
ATOM 1034 N N . PRO A 1 134 ? -12.380 16.807 -4.983 1.00 93.62 134 PRO A N 1
ATOM 1035 C CA . PRO A 1 134 ? -13.723 16.927 -4.417 1.00 93.62 134 PRO A CA 1
ATOM 1036 C C . PRO A 1 134 ? -14.027 15.888 -3.325 1.00 93.62 134 PRO A C 1
ATOM 1038 O O . PRO A 1 134 ? -13.514 14.770 -3.346 1.00 93.62 134 PRO A O 1
ATOM 1041 N N . VAL A 1 135 ? -14.928 16.239 -2.396 1.00 93.44 135 VAL A N 1
ATOM 1042 C CA . VAL A 1 135 ? -15.354 15.358 -1.287 1.00 93.44 135 VAL A CA 1
ATOM 1043 C C . VAL A 1 135 ? -15.754 13.949 -1.759 1.00 93.44 135 VAL A C 1
ATOM 1045 O O . VAL A 1 135 ? -15.232 12.999 -1.177 1.00 93.44 135 VAL A O 1
ATOM 1048 N N . PRO A 1 136 ? -16.569 13.769 -2.821 1.00 94.94 136 PRO A N 1
ATOM 1049 C CA . PRO A 1 136 ? -16.966 12.428 -3.261 1.00 94.94 136 PRO A CA 1
ATOM 1050 C C . PRO A 1 136 ? -15.787 11.538 -3.674 1.00 94.94 136 PRO A C 1
ATOM 1052 O O . PRO A 1 136 ? -15.800 10.336 -3.416 1.00 94.94 136 PRO A O 1
ATOM 1055 N N . GLU A 1 137 ? -14.751 12.125 -4.275 1.00 94.12 137 GLU A N 1
ATOM 1056 C CA . GLU A 1 137 ? -13.555 11.395 -4.703 1.00 94.12 137 GLU A CA 1
ATOM 1057 C C . GLU A 1 137 ? -12.711 10.970 -3.494 1.00 94.12 137 GLU A C 1
ATOM 1059 O O . GLU A 1 137 ? -12.264 9.826 -3.409 1.00 94.12 137 GLU A O 1
ATOM 1064 N N . ARG A 1 138 ? -12.568 11.847 -2.490 1.00 94.62 138 ARG A N 1
ATOM 1065 C CA . ARG A 1 138 ? -11.941 11.477 -1.209 1.00 94.62 138 ARG A CA 1
ATOM 1066 C C . ARG A 1 138 ? -12.690 10.351 -0.501 1.00 94.62 138 ARG A C 1
ATOM 1068 O O . ARG A 1 138 ? -12.063 9.447 0.044 1.00 94.62 138 ARG A O 1
ATOM 1075 N N . GLU A 1 139 ? -14.019 10.403 -0.493 1.00 95.06 139 GLU A N 1
ATOM 1076 C CA . GLU A 1 139 ? -14.856 9.356 0.098 1.00 95.06 139 GLU A CA 1
ATOM 1077 C C . GLU A 1 139 ? -14.726 8.028 -0.650 1.00 95.06 139 GLU A C 1
ATOM 1079 O O . GLU A 1 139 ? -14.692 6.974 -0.018 1.00 95.06 139 GLU A O 1
ATOM 1084 N N . ALA A 1 140 ? -14.613 8.057 -1.980 1.00 96.62 140 ALA A N 1
ATOM 1085 C CA . ALA A 1 140 ? -14.365 6.861 -2.778 1.00 96.62 140 ALA A CA 1
ATOM 1086 C C . ALA A 1 140 ? -13.015 6.215 -2.425 1.00 96.62 140 ALA A C 1
ATOM 1088 O O . ALA A 1 140 ? -12.961 5.008 -2.185 1.00 96.62 140 ALA A O 1
ATOM 1089 N N . TRP A 1 141 ? -11.952 7.013 -2.278 1.00 96.75 141 TRP A N 1
ATOM 1090 C CA . TRP A 1 141 ? -10.661 6.526 -1.784 1.00 96.75 141 TRP A CA 1
ATOM 1091 C C . TRP A 1 141 ? -10.731 5.969 -0.359 1.00 96.75 141 TRP A C 1
ATOM 1093 O O . TRP A 1 141 ? -10.168 4.907 -0.092 1.00 96.75 141 TRP A O 1
ATOM 1103 N N . ALA A 1 142 ? -11.447 6.637 0.550 1.00 96.31 142 ALA A N 1
ATOM 1104 C CA . ALA A 1 142 ? -11.639 6.148 1.913 1.00 96.31 142 ALA A CA 1
ATOM 1105 C C . ALA A 1 142 ? -12.343 4.784 1.929 1.00 96.31 142 ALA A C 1
ATOM 1107 O O . ALA A 1 142 ? -11.850 3.856 2.569 1.00 96.31 142 ALA A O 1
ATOM 1108 N N . ARG A 1 143 ? -13.452 4.645 1.185 1.00 96.56 143 ARG A N 1
ATOM 1109 C CA . ARG A 1 143 ? -14.195 3.381 1.056 1.00 96.56 143 ARG A CA 1
ATOM 1110 C C . ARG A 1 143 ? -13.314 2.271 0.499 1.00 96.56 143 ARG A C 1
ATOM 1112 O O . ARG A 1 143 ? -13.234 1.211 1.105 1.00 96.56 143 ARG A O 1
ATOM 1119 N N . PHE A 1 144 ? -12.591 2.543 -0.586 1.00 96.62 144 PHE A N 1
ATOM 1120 C CA . PHE A 1 144 ? -11.662 1.582 -1.172 1.00 96.62 144 PHE A CA 1
ATOM 1121 C C . PHE A 1 144 ? -10.624 1.084 -0.157 1.00 96.62 144 PHE A C 1
ATOM 1123 O O . PHE A 1 144 ? -10.439 -0.122 -0.004 1.00 96.62 144 PHE A O 1
ATOM 1130 N N . ILE A 1 145 ? -9.965 1.994 0.567 1.00 95.44 145 ILE A N 1
ATOM 1131 C CA . ILE A 1 145 ? -8.947 1.620 1.557 1.00 95.44 145 ILE A CA 1
ATOM 1132 C C . ILE A 1 145 ? -9.574 0.804 2.696 1.00 95.44 145 ILE A C 1
ATOM 1134 O O . ILE A 1 145 ? -9.032 -0.234 3.068 1.00 95.44 145 ILE A O 1
ATOM 1138 N N . VAL A 1 146 ? -10.723 1.227 3.231 1.00 93.94 146 VAL A N 1
ATOM 1139 C CA . VAL A 1 146 ? -11.418 0.502 4.308 1.00 93.94 146 VAL A CA 1
ATOM 1140 C C . VAL A 1 146 ? -11.845 -0.896 3.857 1.00 93.94 146 VAL A C 1
ATOM 1142 O O . VAL A 1 146 ? -11.639 -1.859 4.597 1.00 93.94 146 VAL A O 1
ATOM 1145 N N . ASP A 1 147 ? -12.358 -1.046 2.637 1.00 93.00 147 ASP A N 1
ATOM 1146 C CA . ASP A 1 147 ? -12.711 -2.351 2.072 1.00 93.00 147 ASP A CA 1
ATOM 1147 C C . ASP A 1 147 ? -11.486 -3.265 1.959 1.00 93.00 147 ASP A C 1
ATOM 1149 O O . ASP A 1 147 ? -11.561 -4.459 2.265 1.00 93.00 147 ASP A O 1
ATOM 1153 N N . ARG A 1 148 ? -10.328 -2.714 1.573 1.00 91.69 148 ARG A N 1
ATOM 1154 C CA . ARG A 1 148 ? -9.064 -3.460 1.519 1.00 91.69 148 ARG A CA 1
ATOM 1155 C C . ARG A 1 148 ? -8.574 -3.881 2.897 1.00 91.69 148 ARG A C 1
ATOM 1157 O O . ARG A 1 148 ? -8.195 -5.041 3.050 1.00 91.69 148 ARG A O 1
ATOM 1164 N N . LEU A 1 149 ? -8.661 -3.005 3.897 1.00 89.62 149 LEU A N 1
ATOM 1165 C CA . LEU A 1 149 ? -8.356 -3.351 5.289 1.00 89.62 149 LEU A CA 1
ATOM 1166 C C . LEU A 1 149 ? -9.265 -4.481 5.786 1.00 89.62 149 LEU A C 1
ATOM 1168 O O . LEU A 1 149 ? -8.781 -5.454 6.356 1.00 89.62 149 LEU A O 1
ATOM 1172 N N . ARG A 1 150 ? -10.572 -4.413 5.504 1.00 87.75 150 ARG A N 1
ATOM 1173 C CA . ARG A 1 150 ? -11.531 -5.461 5.891 1.00 87.75 150 ARG A CA 1
ATOM 1174 C C . ARG A 1 150 ? -11.229 -6.808 5.236 1.00 87.75 150 ARG A C 1
ATOM 1176 O O . ARG A 1 150 ? -11.362 -7.831 5.897 1.00 87.75 150 ARG A O 1
ATOM 1183 N N . ARG A 1 151 ? -10.780 -6.828 3.975 1.00 85.31 151 ARG A N 1
ATOM 1184 C CA . ARG A 1 151 ? -10.390 -8.068 3.272 1.00 85.31 151 ARG A CA 1
ATOM 1185 C C . ARG A 1 151 ? -9.135 -8.736 3.845 1.00 85.31 151 ARG A C 1
ATOM 1187 O O . ARG A 1 151 ? -8.961 -9.932 3.638 1.00 85.31 151 ARG A O 1
ATOM 1194 N N . GLN A 1 152 ? -8.272 -7.998 4.549 1.00 77.50 152 GLN A N 1
ATOM 1195 C CA . GLN A 1 152 ? -7.086 -8.567 5.211 1.00 77.50 152 GLN A CA 1
ATOM 1196 C C . GLN A 1 152 ? -7.439 -9.346 6.480 1.00 77.50 152 GLN A C 1
ATOM 1198 O O . GLN A 1 152 ? -6.655 -10.177 6.935 1.00 77.50 152 GLN A O 1
ATOM 1203 N N . LEU A 1 153 ? -8.630 -9.110 7.031 1.00 75.44 153 LEU A N 1
ATOM 1204 C CA . LEU A 1 153 ? -9.121 -9.789 8.217 1.00 75.44 153 LEU A CA 1
ATOM 1205 C C . LEU A 1 153 ? -9.777 -11.109 7.795 1.00 75.44 153 LEU A C 1
ATOM 1207 O O . LEU A 1 153 ? -10.847 -11.083 7.182 1.00 75.44 153 LEU A O 1
ATOM 1211 N N . PRO A 1 154 ? -9.192 -12.280 8.106 1.00 63.19 154 PRO A N 1
ATOM 1212 C CA . PRO A 1 154 ? -9.878 -13.534 7.845 1.00 63.19 154 PRO A CA 1
ATOM 1213 C C . PRO A 1 154 ? -11.190 -13.582 8.640 1.00 63.19 154 PRO A C 1
ATOM 1215 O O . PRO A 1 154 ? -11.246 -13.198 9.808 1.00 63.19 154 PRO A O 1
ATOM 1218 N N . ALA A 1 155 ? -12.252 -14.088 8.005 1.00 55.66 155 ALA A N 1
ATOM 1219 C CA . ALA A 1 155 ? -13.589 -14.215 8.596 1.00 55.66 155 ALA A CA 1
ATOM 1220 C C . ALA A 1 155 ? -13.646 -15.143 9.830 1.00 55.66 155 ALA A C 1
ATOM 1222 O O . ALA A 1 155 ? -14.637 -15.149 10.557 1.00 55.66 155 ALA A O 1
ATOM 1223 N N . ALA A 1 156 ? -12.588 -15.916 10.082 1.00 49.25 156 ALA A N 1
ATOM 1224 C CA . ALA A 1 156 ? -12.410 -16.742 11.268 1.00 49.25 156 ALA A CA 1
ATOM 1225 C C . ALA A 1 156 ? -11.043 -16.443 11.899 1.00 49.25 156 ALA A C 1
ATOM 1227 O O . ALA A 1 156 ? -10.127 -15.998 11.210 1.00 49.25 156 ALA A O 1
ATOM 1228 N N . PHE A 1 157 ? -10.900 -16.697 13.201 1.00 51.84 157 PHE A N 1
ATOM 1229 C CA . PHE A 1 157 ? -9.645 -16.606 13.955 1.00 51.84 157 PHE A CA 1
ATOM 1230 C C . PHE A 1 157 ? -8.607 -17.609 13.416 1.00 51.84 157 PHE A C 1
ATOM 1232 O O . PHE A 1 157 ? -8.372 -18.664 14.000 1.00 51.84 157 PHE A O 1
ATOM 1239 N N . VAL A 1 158 ? -8.028 -17.313 12.254 1.00 47.84 158 VAL A N 1
ATOM 1240 C CA . VAL A 1 158 ? -7.026 -18.144 11.589 1.00 47.84 158 VAL A CA 1
ATOM 1241 C C . VAL A 1 158 ? -5.643 -17.734 12.085 1.00 47.84 158 VAL A C 1
ATOM 1243 O O . VAL A 1 158 ? -5.275 -16.559 12.071 1.00 47.84 158 VAL A O 1
ATOM 1246 N N . VAL A 1 159 ? -4.865 -18.724 12.519 1.00 44.38 159 VAL A N 1
ATOM 1247 C CA . VAL A 1 159 ? -3.439 -18.568 12.828 1.00 44.38 159 VAL A CA 1
ATOM 1248 C C . VAL A 1 159 ? -2.710 -18.168 11.540 1.00 44.38 159 VAL A C 1
ATOM 1250 O O . VAL A 1 159 ? -2.786 -18.887 10.549 1.00 44.38 159 VAL A O 1
ATOM 1253 N N . GLY A 1 160 ? -2.030 -17.017 11.547 1.00 44.62 160 GLY A N 1
ATOM 1254 C CA . GLY A 1 160 ? -1.394 -16.428 10.358 1.00 44.62 160 GLY A CA 1
ATOM 1255 C C . GLY A 1 160 ? -2.141 -15.233 9.750 1.00 44.62 160 GLY A C 1
ATOM 1256 O O . GLY A 1 160 ? -1.747 -14.760 8.688 1.00 44.62 160 GLY A O 1
ATOM 1257 N N . ALA A 1 161 ? -3.200 -14.737 10.405 1.00 51.34 161 ALA A N 1
ATOM 1258 C CA . ALA A 1 161 ? -3.851 -13.485 10.026 1.00 51.34 161 ALA A CA 1
ATOM 1259 C C . ALA A 1 161 ? -2.832 -12.332 9.967 1.00 51.34 161 ALA A C 1
ATOM 1261 O O . ALA A 1 161 ? -2.105 -12.085 10.931 1.00 51.34 161 ALA A O 1
ATOM 1262 N N . ILE A 1 162 ? -2.793 -11.633 8.834 1.00 57.47 162 ILE A N 1
ATOM 1263 C CA . ILE A 1 162 ? -1.984 -10.428 8.657 1.00 57.47 162 ILE A CA 1
ATOM 1264 C C . ILE A 1 162 ? -2.761 -9.275 9.294 1.00 57.47 162 ILE A C 1
ATOM 1266 O O . ILE A 1 162 ? -3.924 -9.058 8.956 1.00 57.47 162 ILE A O 1
ATOM 1270 N N . SER A 1 163 ? -2.140 -8.556 10.229 1.00 61.84 163 SER A N 1
ATOM 1271 C CA . SER A 1 163 ? -2.740 -7.356 10.817 1.00 61.84 163 SER A CA 1
ATOM 1272 C C . SER A 1 163 ? -3.018 -6.325 9.730 1.00 61.84 163 SER A C 1
ATOM 1274 O O . SER A 1 163 ? -2.151 -6.060 8.894 1.00 61.84 163 SER A O 1
ATOM 1276 N N . ALA A 1 164 ? -4.200 -5.714 9.764 1.00 70.38 164 ALA A N 1
ATOM 1277 C CA . ALA A 1 164 ? -4.537 -4.685 8.793 1.00 70.38 164 ALA A CA 1
ATOM 1278 C C . ALA A 1 164 ? -3.614 -3.455 8.931 1.00 70.38 164 ALA A C 1
ATOM 1280 O O . ALA A 1 164 ? -3.476 -2.889 10.023 1.00 70.38 164 ALA A O 1
ATOM 1281 N N . ASP A 1 165 ? -2.990 -3.022 7.829 1.00 80.12 165 ASP A N 1
ATOM 1282 C CA . ASP A 1 165 ? -2.113 -1.841 7.821 1.00 80.12 165 ASP A CA 1
ATOM 1283 C C . ASP A 1 165 ? -2.926 -0.542 7.731 1.00 80.12 165 ASP A C 1
ATOM 1285 O O . ASP A 1 165 ? -3.105 0.074 6.677 1.00 80.12 165 ASP A O 1
ATOM 1289 N N . HIS A 1 166 ? -3.402 -0.098 8.890 1.00 87.25 166 HIS A N 1
ATOM 1290 C CA . HIS A 1 166 ? -4.139 1.152 9.037 1.00 87.25 166 HIS A CA 1
ATOM 1291 C C . HIS A 1 166 ? -3.288 2.401 8.739 1.00 87.25 166 HIS A C 1
ATOM 1293 O O . HIS A 1 166 ? -3.842 3.497 8.596 1.00 87.25 166 HIS A O 1
ATOM 1299 N N . GLY A 1 167 ? -1.961 2.259 8.614 1.00 88.50 167 GLY A N 1
ATOM 1300 C CA . GLY A 1 167 ? -1.037 3.354 8.338 1.00 88.50 167 GLY A CA 1
ATOM 1301 C C . GLY A 1 167 ? -1.319 4.050 7.010 1.00 88.50 167 GLY A C 1
ATOM 1302 O O . GLY A 1 167 ? -1.191 5.274 6.932 1.00 88.50 167 GLY A O 1
ATOM 1303 N N . VAL A 1 168 ? -1.779 3.302 6.002 1.00 90.12 168 VAL A N 1
ATOM 1304 C CA . VAL A 1 168 ? -2.169 3.850 4.694 1.00 90.12 168 VAL A CA 1
ATOM 1305 C C . VAL A 1 168 ? -3.314 4.855 4.848 1.00 90.12 168 VAL A C 1
ATOM 1307 O O . VAL A 1 168 ? -3.173 6.012 4.451 1.00 90.12 168 VAL A O 1
ATOM 1310 N N . LEU A 1 169 ? -4.421 4.462 5.492 1.00 93.94 169 LEU A N 1
ATOM 1311 C CA . LEU A 1 169 ? -5.570 5.352 5.703 1.00 93.94 169 LEU A CA 1
ATOM 1312 C C . LEU A 1 169 ? -5.206 6.534 6.607 1.00 93.94 169 LEU A C 1
ATOM 1314 O O . LEU A 1 169 ? -5.538 7.679 6.303 1.00 93.94 169 LEU A O 1
ATOM 1318 N N . ALA A 1 170 ? -4.493 6.258 7.702 1.00 92.94 170 ALA A N 1
ATOM 1319 C CA . ALA A 1 170 ? -4.090 7.259 8.682 1.00 92.94 170 ALA A CA 1
ATOM 1320 C C . ALA A 1 170 ? -3.201 8.364 8.089 1.00 92.94 170 ALA A C 1
ATOM 1322 O O . ALA A 1 170 ? -3.232 9.491 8.586 1.00 92.94 170 ALA A O 1
ATOM 1323 N N . ARG A 1 171 ? -2.412 8.039 7.056 1.00 91.44 171 ARG A N 1
ATOM 1324 C CA . ARG A 1 171 ? -1.511 8.967 6.360 1.00 91.44 171 ARG A CA 1
ATOM 1325 C C . ARG A 1 171 ? -2.180 9.672 5.183 1.00 91.44 171 ARG A C 1
ATOM 1327 O O . ARG A 1 171 ? -1.984 10.872 5.017 1.00 91.44 171 ARG A O 1
ATOM 1334 N N . LEU A 1 172 ? -2.934 8.942 4.361 1.00 92.31 172 LEU A N 1
ATOM 1335 C CA . LEU A 1 172 ? -3.517 9.487 3.131 1.00 92.31 172 LEU A CA 1
ATOM 1336 C C . LEU A 1 172 ? -4.793 10.290 3.387 1.00 92.31 172 LEU A C 1
ATOM 1338 O O . LEU A 1 172 ? -5.007 11.312 2.742 1.00 92.31 172 LEU A O 1
ATOM 1342 N N . LEU A 1 173 ? -5.640 9.846 4.321 1.00 94.81 173 LEU A N 1
ATOM 1343 C CA . LEU A 1 173 ? -6.946 10.453 4.590 1.00 94.81 173 LEU A CA 1
ATOM 1344 C C . LEU A 1 173 ? -7.195 10.578 6.108 1.00 94.81 173 LEU A C 1
ATOM 1346 O O . LEU A 1 173 ? -8.054 9.881 6.656 1.00 94.81 173 LEU A O 1
ATOM 1350 N N . PRO A 1 174 ? -6.492 11.487 6.817 1.00 93.06 174 PRO A N 1
ATOM 1351 C CA . PRO A 1 174 ? -6.552 11.581 8.282 1.00 93.06 174 PRO A CA 1
ATOM 1352 C C . PRO A 1 174 ? -7.956 11.841 8.850 1.00 93.06 174 PRO A C 1
ATOM 1354 O O . PRO A 1 174 ? -8.299 11.345 9.927 1.00 93.06 174 PRO A O 1
ATOM 1357 N N . ALA A 1 175 ? -8.787 12.596 8.125 1.00 93.00 175 ALA A N 1
ATOM 1358 C CA . ALA A 1 175 ? -10.180 12.832 8.502 1.00 93.00 175 ALA A CA 1
ATOM 1359 C C . ALA A 1 175 ? -11.009 11.539 8.426 1.00 93.00 175 ALA A C 1
ATOM 1361 O O . ALA A 1 175 ? -11.681 11.193 9.393 1.00 93.00 175 ALA A O 1
ATOM 1362 N N . ALA A 1 176 ? -10.889 10.778 7.332 1.00 94.81 176 ALA A N 1
ATOM 1363 C CA . ALA A 1 176 ? -11.568 9.491 7.181 1.00 94.81 176 ALA A CA 1
ATOM 1364 C C . ALA A 1 176 ? -11.067 8.454 8.198 1.00 94.81 176 ALA A C 1
ATOM 1366 O O . ALA A 1 176 ? -11.863 7.704 8.754 1.00 94.81 176 ALA A O 1
ATOM 1367 N N . PHE A 1 177 ? -9.767 8.454 8.511 1.00 96.12 177 PHE A N 1
ATOM 1368 C CA . PHE A 1 177 ? -9.219 7.637 9.595 1.00 96.12 177 PHE A CA 1
ATOM 1369 C C . PHE A 1 177 ? -9.848 7.984 10.951 1.00 96.12 177 PHE A C 1
ATOM 1371 O O . PHE A 1 177 ? -10.194 7.094 11.721 1.00 96.12 177 PHE A O 1
ATOM 1378 N N . SER A 1 178 ? -10.029 9.274 11.243 1.00 95.56 178 SER A N 1
ATOM 1379 C CA . SER A 1 178 ? -10.667 9.716 12.488 1.00 95.56 178 SER A CA 1
ATOM 1380 C C . SER A 1 178 ? -12.127 9.265 12.561 1.00 95.56 178 SER A C 1
ATOM 1382 O O . SER A 1 178 ? -12.563 8.806 13.616 1.00 95.56 178 SER A O 1
ATOM 1384 N N . THR A 1 179 ? -12.853 9.324 11.441 1.00 95.12 179 THR A N 1
ATOM 1385 C CA . THR A 1 179 ? -14.204 8.760 11.319 1.00 95.12 179 THR A CA 1
ATOM 1386 C C . THR A 1 179 ? -14.205 7.257 11.588 1.00 95.12 179 THR A C 1
ATOM 1388 O O . THR A 1 179 ? -14.961 6.813 12.445 1.00 95.12 179 THR A O 1
ATOM 1391 N N . LEU A 1 180 ? -13.298 6.490 10.968 1.00 95.06 180 LEU A N 1
ATOM 1392 C CA . LEU A 1 180 ? -13.175 5.047 11.204 1.00 95.06 180 LEU A CA 1
ATOM 1393 C C . LEU A 1 180 ? -12.928 4.728 12.687 1.00 95.06 180 LEU A C 1
ATOM 1395 O O . LEU A 1 180 ? -13.533 3.812 13.235 1.00 95.06 180 LEU A O 1
ATOM 1399 N N . VAL A 1 181 ? -12.075 5.502 13.369 1.00 95.88 181 VAL A N 1
ATOM 1400 C CA . VAL A 1 181 ? -11.843 5.343 14.815 1.00 95.88 181 VAL A CA 1
ATOM 1401 C C . VAL A 1 181 ? -13.131 5.550 15.612 1.00 95.88 181 VAL A C 1
ATOM 1403 O O . VAL A 1 181 ? -13.396 4.776 16.529 1.00 95.88 181 VAL A O 1
ATOM 1406 N N . GLN A 1 182 ? -13.948 6.549 15.274 1.00 95.06 182 GLN A N 1
ATOM 1407 C CA . GLN A 1 182 ? -15.230 6.764 15.953 1.00 95.06 182 GLN A CA 1
ATOM 1408 C C . GLN A 1 182 ? -16.242 5.653 15.653 1.00 95.06 182 GLN A C 1
ATOM 1410 O O . GLN A 1 182 ? -16.918 5.185 16.565 1.00 95.06 182 GLN A O 1
ATOM 1415 N N . GLU A 1 183 ? -16.316 5.191 14.406 1.00 93.56 183 GLU A N 1
ATOM 1416 C CA . GLU A 1 183 ? -17.222 4.113 13.994 1.00 93.56 183 GLU A CA 1
ATOM 1417 C C . GLU A 1 183 ? -16.866 2.768 14.637 1.00 93.56 183 GLU A C 1
ATOM 1419 O O . GLU A 1 183 ? -17.758 2.017 15.025 1.00 93.56 183 GLU A O 1
ATOM 1424 N N . CYS A 1 184 ? -15.572 2.467 14.780 1.00 93.12 184 CYS A N 1
ATOM 1425 C CA . CYS A 1 184 ? -15.095 1.192 15.313 1.00 93.12 184 CYS A CA 1
ATOM 1426 C C . CYS A 1 184 ? -14.926 1.179 16.839 1.00 93.12 184 CYS A C 1
ATOM 1428 O O . CYS A 1 184 ? -15.092 0.122 17.450 1.00 93.12 184 CYS A O 1
ATOM 1430 N N . LEU A 1 185 ? -14.532 2.305 17.445 1.00 95.12 185 LEU A N 1
ATOM 1431 C CA . LEU A 1 185 ? -14.091 2.392 18.847 1.00 95.12 185 LEU A CA 1
ATOM 1432 C C . LEU A 1 185 ? -14.799 3.497 19.646 1.00 95.12 185 LEU A C 1
ATOM 1434 O O . LEU A 1 185 ? -14.445 3.726 20.804 1.00 95.12 185 LEU A O 1
ATOM 1438 N N . GLY A 1 186 ? -15.772 4.194 19.057 1.00 92.81 186 GLY A N 1
ATOM 1439 C CA . GLY A 1 186 ? -16.571 5.197 19.753 1.00 92.81 186 GLY A CA 1
ATOM 1440 C C . GLY A 1 186 ? -17.576 4.586 20.744 1.00 92.81 186 GLY A C 1
ATOM 1441 O O . GLY A 1 186 ? -17.851 3.387 20.699 1.00 92.81 186 GLY A O 1
ATOM 1442 N N . PRO A 1 187 ? -18.185 5.399 21.625 1.00 87.69 187 PRO A N 1
ATOM 1443 C CA . PRO A 1 187 ? -19.107 4.913 22.661 1.00 87.69 187 PRO A CA 1
ATOM 1444 C C . PRO A 1 187 ? -20.357 4.198 22.127 1.00 87.69 187 PRO A C 1
ATOM 1446 O O . PRO A 1 187 ? -20.917 3.348 22.809 1.00 87.69 187 PRO A O 1
ATOM 1449 N N . ALA A 1 188 ? -20.802 4.558 20.919 1.00 88.19 188 ALA A N 1
ATOM 1450 C CA . ALA A 1 188 ? -21.963 3.965 20.251 1.00 88.19 188 ALA A CA 1
ATOM 1451 C C . ALA A 1 188 ? -21.581 2.894 19.210 1.00 88.19 188 ALA A C 1
ATOM 1453 O O . ALA A 1 188 ? -22.454 2.387 18.505 1.00 88.19 188 ALA A O 1
ATOM 1454 N N . ALA A 1 189 ? -20.290 2.575 19.073 1.00 88.81 189 ALA A N 1
ATOM 1455 C CA . ALA A 1 189 ? -19.811 1.600 18.105 1.00 88.81 189 ALA A CA 1
ATOM 1456 C C . ALA A 1 189 ? -20.296 0.188 18.455 1.00 88.81 189 ALA A C 1
ATOM 1458 O O . ALA A 1 189 ? -20.403 -0.176 19.626 1.00 88.81 189 ALA A O 1
ATOM 1459 N N . THR A 1 190 ? -20.529 -0.631 17.429 1.00 88.12 190 THR A N 1
ATOM 1460 C CA . THR A 1 190 ? -20.668 -2.085 17.584 1.00 88.12 190 THR A CA 1
ATOM 1461 C C . THR A 1 190 ? -19.347 -2.717 17.156 1.00 88.12 190 THR A C 1
ATOM 1463 O O . THR A 1 190 ? -19.086 -2.770 15.953 1.00 88.12 190 THR A O 1
ATOM 1466 N N . PRO A 1 191 ? -18.484 -3.145 18.099 1.00 87.44 191 PRO A N 1
ATOM 1467 C CA . PRO A 1 191 ? -17.154 -3.613 17.748 1.00 87.44 191 PRO A CA 1
ATOM 1468 C C . PRO A 1 191 ? -17.185 -4.857 16.867 1.00 87.44 191 PRO A C 1
ATOM 1470 O O . PRO A 1 191 ? -17.952 -5.787 17.119 1.00 87.44 191 PRO A O 1
ATOM 1473 N N . ASP A 1 192 ? -16.293 -4.888 15.884 1.00 88.12 192 ASP A N 1
ATOM 1474 C CA . ASP A 1 192 ? -16.036 -6.044 15.033 1.00 88.12 192 ASP A CA 1
ATOM 1475 C C . ASP A 1 192 ? -14.540 -6.417 15.060 1.00 88.12 192 ASP A C 1
ATOM 1477 O O . ASP A 1 192 ? -13.748 -5.921 15.871 1.00 88.12 192 ASP A O 1
ATOM 1481 N N . ARG A 1 193 ? -14.120 -7.323 14.170 1.00 86.44 193 ARG A N 1
ATOM 1482 C CA . ARG A 1 193 ? -12.709 -7.719 14.059 1.00 86.44 193 ARG A CA 1
ATOM 1483 C C . ARG A 1 193 ? -11.794 -6.546 13.684 1.00 86.44 193 ARG A C 1
ATOM 1485 O O . ARG A 1 193 ? -10.656 -6.523 14.162 1.00 86.44 193 ARG A O 1
ATOM 1492 N N . LEU A 1 194 ? -12.279 -5.600 12.874 1.00 89.31 194 LEU A N 1
ATOM 1493 C CA . LEU A 1 194 ? -11.535 -4.406 12.475 1.00 89.31 194 LEU A CA 1
ATOM 1494 C C . LEU A 1 194 ? -11.319 -3.492 13.682 1.00 89.31 194 LEU A C 1
ATOM 1496 O O . LEU A 1 194 ? -10.210 -3.001 13.857 1.00 89.31 194 LEU A O 1
ATOM 1500 N N . SER A 1 195 ? -12.309 -3.351 14.571 1.00 92.69 195 SER A N 1
ATOM 1501 C CA . SER A 1 195 ? -12.144 -2.623 15.838 1.00 92.69 195 SER A CA 1
ATOM 1502 C C . SER A 1 195 ? -10.991 -3.172 16.683 1.00 92.69 195 SER A C 1
ATOM 1504 O O . SER A 1 195 ? -10.197 -2.402 17.221 1.00 92.69 195 SER A O 1
ATOM 1506 N N . VAL A 1 196 ? -10.871 -4.499 16.785 1.00 91.94 196 VAL A N 1
ATOM 1507 C CA . VAL A 1 196 ? -9.796 -5.153 17.553 1.00 91.94 196 VAL A CA 1
ATOM 1508 C C . VAL A 1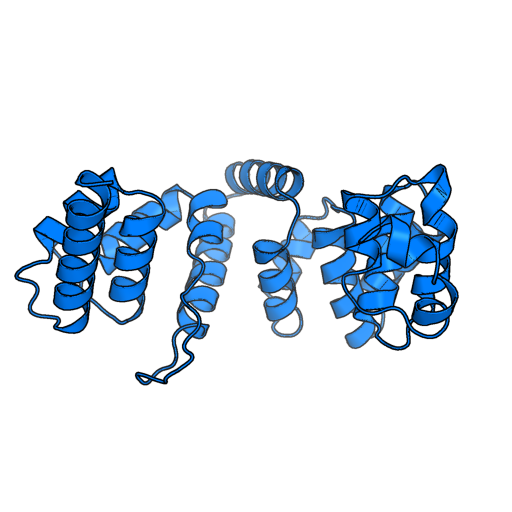 196 ? -8.418 -4.832 16.965 1.00 91.94 196 VAL A C 1
ATOM 1510 O O . VAL A 1 196 ? -7.517 -4.436 17.706 1.00 91.94 196 VAL A O 1
ATOM 1513 N N . ASP A 1 197 ? -8.254 -4.960 15.643 1.00 90.81 197 ASP A N 1
ATOM 1514 C CA . ASP A 1 197 ? -6.976 -4.654 14.983 1.00 90.81 197 ASP A CA 1
ATOM 1515 C C . ASP A 1 197 ? -6.652 -3.163 14.994 1.00 90.81 197 ASP A C 1
ATOM 1517 O O . ASP A 1 197 ? -5.497 -2.795 15.204 1.00 90.81 197 ASP A O 1
ATOM 1521 N N . LEU A 1 198 ? -7.656 -2.299 14.840 1.00 93.69 198 LEU A N 1
ATOM 1522 C CA . LEU A 1 198 ? -7.478 -0.856 14.932 1.00 93.69 198 LEU A CA 1
ATOM 1523 C C . LEU A 1 198 ? -7.000 -0.444 16.327 1.00 93.69 198 LEU A C 1
ATOM 1525 O O . LEU A 1 198 ? -6.082 0.368 16.436 1.00 93.69 198 LEU A O 1
ATOM 1529 N N . LEU A 1 199 ? -7.570 -1.012 17.398 1.00 94.50 199 LEU A N 1
ATOM 1530 C CA . LEU A 1 199 ? -7.124 -0.718 18.763 1.00 94.50 199 LEU A CA 1
ATOM 1531 C C . LEU A 1 199 ? -5.676 -1.170 18.989 1.00 94.50 199 LEU A C 1
ATOM 1533 O O . LEU A 1 199 ? -4.879 -0.404 19.531 1.00 94.50 199 LEU A O 1
ATOM 1537 N N . ALA A 1 200 ? -5.324 -2.379 18.543 1.00 91.25 200 ALA A N 1
ATOM 1538 C CA . ALA A 1 200 ? -3.957 -2.885 18.641 1.00 91.25 200 ALA A CA 1
ATOM 1539 C C . ALA A 1 200 ? -2.968 -1.995 17.869 1.00 91.25 200 ALA A C 1
ATOM 1541 O O . ALA A 1 200 ? -1.937 -1.596 18.413 1.00 91.25 200 ALA A O 1
ATOM 1542 N N . TRP A 1 201 ? -3.320 -1.616 16.636 1.00 92.88 201 TRP A N 1
ATOM 1543 C CA . TRP A 1 201 ? -2.511 -0.731 15.803 1.00 92.88 201 TRP A CA 1
ATOM 1544 C C . TRP A 1 201 ? -2.324 0.650 16.447 1.00 92.88 201 TRP A C 1
ATOM 1546 O O . TRP A 1 201 ? -1.204 1.161 16.483 1.00 92.88 201 TRP A O 1
ATOM 1556 N N . LEU A 1 202 ? -3.388 1.239 17.013 1.00 94.38 202 LEU A N 1
ATOM 1557 C CA . LEU A 1 202 ? -3.322 2.512 17.743 1.00 94.38 202 LEU A CA 1
ATOM 1558 C C . LEU A 1 202 ? -2.439 2.415 18.991 1.00 94.38 202 LEU A C 1
ATOM 1560 O O . LEU A 1 202 ? -1.711 3.361 19.283 1.00 94.38 202 LEU A O 1
ATOM 1564 N N . GLY A 1 203 ? -2.482 1.295 19.715 1.00 91.81 203 GLY A N 1
ATOM 1565 C CA . GLY A 1 203 ? -1.614 1.047 20.868 1.00 91.81 203 GLY A CA 1
ATOM 1566 C C . GLY A 1 203 ? -0.125 1.091 20.520 1.00 91.81 203 GLY A C 1
ATOM 1567 O O . GLY A 1 203 ? 0.668 1.625 21.290 1.00 91.81 203 GLY A O 1
ATOM 1568 N N . GLU A 1 204 ? 0.240 0.585 19.343 1.00 91.38 204 GLU A N 1
ATOM 1569 C CA . GLU A 1 204 ? 1.623 0.539 18.859 1.00 91.38 204 GLU A CA 1
ATOM 1570 C C . GLU A 1 204 ? 2.074 1.856 18.205 1.00 91.38 204 GLU A C 1
ATOM 1572 O O . GLU A 1 204 ? 3.156 2.359 18.497 1.00 91.38 204 GLU A O 1
ATOM 1577 N N . HIS A 1 205 ? 1.234 2.450 17.355 1.00 91.56 205 HIS A N 1
ATOM 1578 C CA . HIS A 1 205 ? 1.633 3.564 16.484 1.00 91.56 205 HIS A CA 1
ATOM 1579 C C . HIS A 1 205 ? 1.185 4.941 16.992 1.00 91.56 205 HIS A C 1
ATOM 1581 O O . HIS A 1 205 ? 1.708 5.968 16.555 1.00 91.56 205 HIS A O 1
ATOM 1587 N N . ARG A 1 206 ? 0.199 4.996 17.896 1.00 92.69 206 ARG A N 1
ATOM 1588 C CA . ARG A 1 206 ? -0.343 6.231 18.492 1.00 92.69 206 ARG A CA 1
ATOM 1589 C C . ARG A 1 206 ? -0.578 6.039 19.997 1.00 92.69 206 ARG A C 1
ATOM 1591 O O . ARG A 1 206 ? -1.715 6.166 20.458 1.00 92.69 206 ARG A O 1
ATOM 1598 N N . PRO A 1 207 ? 0.479 5.774 20.786 1.00 91.38 207 PRO A N 1
ATOM 1599 C CA . PRO A 1 207 ? 0.367 5.192 22.124 1.00 91.38 207 PRO A CA 1
ATOM 1600 C C . PRO A 1 207 ? -0.521 5.997 23.076 1.00 91.38 207 PRO A C 1
ATOM 1602 O O . PRO A 1 207 ? -1.323 5.414 23.794 1.00 91.38 207 PRO A O 1
ATOM 1605 N N . MET A 1 208 ? -0.473 7.334 23.052 1.00 93.56 208 MET A N 1
ATOM 1606 C CA . MET A 1 208 ? -1.356 8.146 23.905 1.00 93.56 208 MET A CA 1
ATOM 1607 C C . MET A 1 208 ? -2.843 7.923 23.591 1.00 93.56 208 MET A C 1
ATOM 1609 O O . MET A 1 208 ? -3.652 7.732 24.498 1.00 93.56 208 MET A O 1
ATOM 1613 N N . GLN A 1 209 ? -3.201 7.923 22.303 1.00 94.75 209 GLN A N 1
ATOM 1614 C CA . GLN A 1 209 ? -4.572 7.697 21.847 1.00 94.75 209 GLN A CA 1
ATOM 1615 C C . GLN A 1 209 ? -4.991 6.240 22.080 1.00 94.75 209 GLN A C 1
ATOM 1617 O O . GLN A 1 209 ? -6.080 5.991 22.594 1.00 94.75 209 GLN A O 1
ATOM 1622 N N . GLY A 1 210 ? -4.114 5.288 21.745 1.00 94.81 210 GLY A N 1
ATOM 1623 C CA . GLY A 1 210 ? -4.345 3.859 21.939 1.00 94.81 210 GLY A CA 1
ATOM 1624 C C . GLY A 1 210 ? -4.571 3.495 23.404 1.00 94.81 210 GLY A C 1
ATOM 1625 O O . GLY A 1 210 ? -5.516 2.776 23.709 1.00 94.81 210 GLY A O 1
ATOM 1626 N N . LEU A 1 211 ? -3.784 4.051 24.331 1.00 95.94 211 LEU A N 1
ATOM 1627 C CA . LEU A 1 211 ? -3.952 3.814 25.768 1.00 95.94 211 LEU A CA 1
ATOM 1628 C C . LEU A 1 211 ? -5.244 4.420 26.318 1.00 95.94 211 LEU A C 1
ATOM 1630 O O . LEU A 1 211 ? -5.908 3.787 27.140 1.00 95.94 211 LEU A O 1
ATOM 1634 N N . ALA A 1 212 ? -5.618 5.622 25.873 1.00 95.88 212 ALA A N 1
ATOM 1635 C CA . ALA A 1 212 ? -6.880 6.239 26.272 1.00 95.88 212 ALA A CA 1
ATOM 1636 C C . ALA A 1 212 ? -8.084 5.393 25.824 1.00 95.88 212 ALA A C 1
ATOM 1638 O O . ALA A 1 212 ? -8.972 5.111 26.629 1.00 95.88 212 ALA A O 1
ATOM 1639 N N . LEU A 1 213 ? -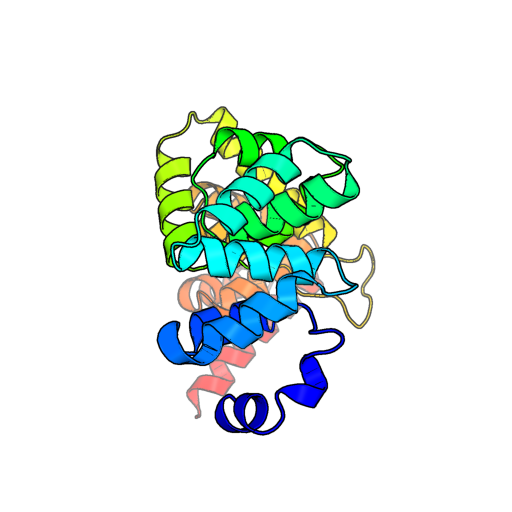8.078 4.929 24.571 1.00 95.88 213 LEU A N 1
ATOM 1640 C CA . LEU A 1 213 ? -9.124 4.055 24.037 1.00 95.88 213 LEU A CA 1
ATOM 1641 C C . LEU A 1 213 ? -9.114 2.673 24.700 1.00 95.88 213 LEU A C 1
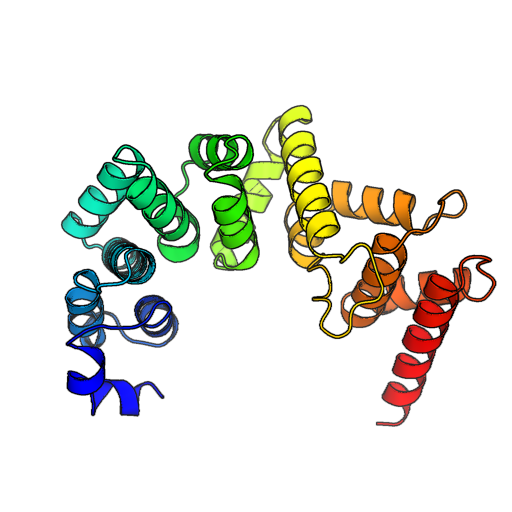ATOM 1643 O O . LEU A 1 213 ? -10.177 2.159 25.030 1.00 95.88 213 LEU A O 1
ATOM 1647 N N . ALA A 1 214 ? -7.943 2.091 24.970 1.00 95.88 214 ALA A N 1
ATOM 1648 C CA . ALA A 1 214 ? -7.844 0.813 25.671 1.00 95.88 214 ALA A CA 1
ATOM 1649 C C . ALA A 1 214 ? -8.491 0.886 27.063 1.00 95.88 214 ALA A C 1
ATOM 1651 O O . ALA A 1 214 ? -9.291 0.024 27.410 1.00 95.88 214 ALA A O 1
ATOM 1652 N N . ARG A 1 215 ? -8.235 1.952 27.836 1.00 96.12 215 ARG A N 1
ATOM 1653 C CA . ARG A 1 215 ? -8.892 2.158 29.142 1.00 96.12 215 ARG A CA 1
ATOM 1654 C C . ARG A 1 215 ? -10.412 2.244 29.024 1.00 96.12 215 ARG A C 1
ATOM 1656 O O . ARG A 1 215 ? -11.104 1.680 29.861 1.00 96.12 215 ARG A O 1
ATOM 1663 N N . ALA A 1 216 ? -10.920 2.914 27.989 1.00 94.75 216 ALA A N 1
ATOM 1664 C CA . ALA A 1 216 ? -12.357 3.035 27.750 1.00 94.75 216 ALA A CA 1
ATOM 1665 C C . ALA A 1 216 ? -13.030 1.700 27.374 1.00 94.75 216 ALA A C 1
ATOM 1667 O O . ALA A 1 216 ? -14.239 1.566 27.537 1.00 94.75 216 ALA A O 1
ATOM 1668 N N . HIS A 1 217 ? -12.260 0.714 26.897 1.00 95.31 217 HIS A N 1
ATOM 1669 C CA . HIS A 1 217 ? -12.764 -0.573 26.400 1.00 95.31 217 HIS A CA 1
ATOM 1670 C C . HIS A 1 217 ? -12.440 -1.780 27.294 1.00 95.31 217 HIS A C 1
ATOM 1672 O O . HIS A 1 217 ? -12.729 -2.913 26.905 1.00 95.31 217 HIS A O 1
ATOM 1678 N N . LEU A 1 218 ? -11.901 -1.570 28.501 1.00 94.19 218 LEU A N 1
ATOM 1679 C CA . LEU A 1 218 ? -11.653 -2.647 29.475 1.00 94.19 218 LEU A CA 1
ATOM 1680 C C . LEU A 1 218 ? -12.933 -3.399 29.865 1.00 94.19 218 LEU A C 1
ATOM 1682 O O . LEU A 1 218 ? -12.919 -4.619 29.992 1.00 94.19 218 LE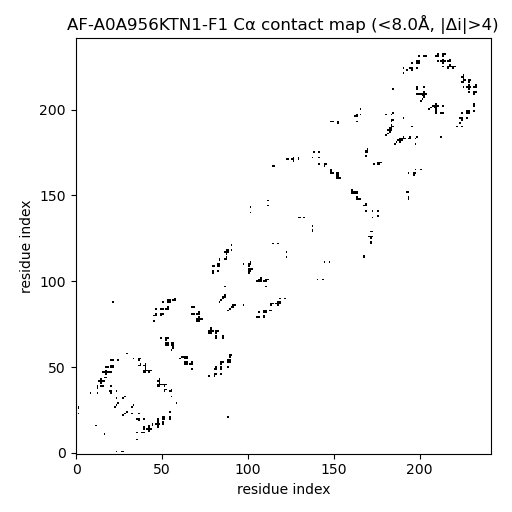U A O 1
ATOM 1686 N N . ASP A 1 219 ? -14.053 -2.688 29.965 1.00 91.50 219 ASP A N 1
ATOM 1687 C CA . ASP A 1 219 ? -15.352 -3.275 30.307 1.00 91.50 219 ASP A CA 1
ATOM 1688 C C . ASP A 1 219 ? -16.205 -3.588 29.066 1.00 91.50 219 ASP A C 1
ATOM 1690 O O . ASP A 1 219 ? -17.408 -3.831 29.169 1.00 91.50 219 ASP A O 1
ATOM 1694 N N . SER A 1 220 ? -15.604 -3.592 27.867 1.00 90.81 220 SER A N 1
ATOM 1695 C CA . SER A 1 220 ? -16.338 -3.851 26.626 1.00 90.81 220 SER A CA 1
ATOM 1696 C C . SER A 1 220 ? -17.021 -5.227 26.670 1.00 90.81 220 SER A C 1
ATOM 1698 O O . SER A 1 220 ? -16.373 -6.222 27.017 1.00 90.81 220 SER A O 1
ATOM 1700 N N . PRO A 1 221 ? -18.304 -5.344 26.268 1.00 89.44 221 PRO A N 1
ATOM 1701 C CA . PRO A 1 221 ? -18.969 -6.641 26.157 1.00 89.44 221 PRO A CA 1
ATOM 1702 C C . PRO A 1 221 ? -18.360 -7.510 25.044 1.00 89.44 221 PRO A C 1
ATOM 1704 O O . PRO A 1 221 ? -18.518 -8.731 25.055 1.00 89.44 221 PRO A O 1
ATOM 1707 N N . HIS A 1 222 ? -17.624 -6.909 24.102 1.00 90.94 222 HIS A N 1
ATOM 1708 C CA . HIS A 1 222 ? -16.940 -7.623 23.033 1.00 90.94 222 HIS A CA 1
ATOM 1709 C C . HIS A 1 222 ? -15.607 -8.205 23.534 1.00 90.94 222 HIS A C 1
ATOM 1711 O O . HIS A 1 222 ? -14.616 -7.487 23.692 1.00 90.94 222 HIS A O 1
ATOM 1717 N N . TRP A 1 223 ? -15.562 -9.528 23.741 1.00 90.62 223 TRP A N 1
ATOM 1718 C CA . TRP A 1 223 ? -14.402 -10.232 24.315 1.00 90.62 223 TRP A CA 1
ATOM 1719 C C . TRP A 1 223 ? -13.074 -9.892 23.624 1.00 90.62 223 TRP A C 1
ATOM 1721 O O . TRP A 1 223 ? -12.099 -9.574 24.301 1.00 90.62 223 TRP A O 1
ATOM 1731 N N . GLY A 1 224 ? -13.040 -9.896 22.287 1.00 90.56 224 GLY A N 1
ATOM 1732 C CA . GLY A 1 224 ? -11.805 -9.630 21.543 1.00 90.56 224 GLY A CA 1
ATOM 1733 C C . GLY A 1 224 ? -11.292 -8.199 21.720 1.00 90.56 224 GLY A C 1
ATOM 1734 O O . GLY A 1 224 ? -10.086 -7.972 21.710 1.00 90.56 224 GLY A O 1
ATOM 1735 N N . LEU A 1 225 ? -12.198 -7.239 21.937 1.00 92.88 225 LEU A N 1
ATOM 1736 C CA . LEU A 1 225 ? -11.818 -5.838 22.115 1.00 92.88 225 LEU A CA 1
ATOM 1737 C C . LEU A 1 225 ? -11.274 -5.611 23.524 1.00 92.88 225 LEU A C 1
ATOM 1739 O O . LEU A 1 225 ? -10.234 -4.977 23.682 1.00 92.88 225 LEU A O 1
ATOM 1743 N N . ARG A 1 226 ? -11.922 -6.214 24.527 1.00 94.62 226 ARG A N 1
ATOM 1744 C CA . ARG A 1 226 ? -11.427 -6.238 25.905 1.00 94.62 226 ARG A CA 1
ATOM 1745 C C . ARG A 1 226 ? -10.031 -6.866 26.000 1.00 94.62 226 ARG A C 1
ATOM 1747 O O . ARG A 1 226 ? -9.139 -6.271 26.591 1.00 94.62 226 ARG A O 1
ATOM 1754 N N . GLN A 1 227 ? -9.801 -8.006 25.344 1.00 93.56 227 GLN A N 1
ATOM 1755 C CA . GLN A 1 227 ? -8.472 -8.633 25.288 1.00 93.56 227 GLN A CA 1
ATOM 1756 C C . GLN A 1 227 ? -7.421 -7.727 24.623 1.00 93.56 227 GLN A C 1
ATOM 1758 O O . GLN A 1 227 ? -6.314 -7.575 25.138 1.00 93.56 227 GLN A O 1
ATOM 1763 N N . ALA A 1 228 ? -7.753 -7.073 23.506 1.00 92.25 228 ALA A N 1
ATOM 1764 C CA . ALA A 1 228 ? -6.842 -6.118 22.870 1.00 92.25 228 ALA A CA 1
ATOM 1765 C C . ALA A 1 228 ? -6.542 -4.892 23.750 1.00 92.25 228 ALA A C 1
ATOM 1767 O O . ALA A 1 228 ? -5.405 -4.409 23.755 1.00 92.25 228 ALA A O 1
ATOM 1768 N N . ALA A 1 229 ? -7.522 -4.417 24.521 1.00 94.81 229 ALA A N 1
ATOM 1769 C CA . ALA A 1 229 ? -7.333 -3.354 25.501 1.00 94.81 229 ALA A CA 1
ATOM 1770 C C . ALA A 1 229 ? -6.375 -3.777 26.628 1.00 94.81 229 ALA A C 1
ATOM 1772 O O . ALA A 1 229 ? -5.399 -3.073 26.897 1.00 94.81 229 ALA A O 1
ATOM 1773 N N . GLU A 1 230 ? -6.599 -4.948 27.233 1.00 95.12 230 GLU A N 1
ATOM 1774 C CA . GLU A 1 230 ? -5.735 -5.522 28.275 1.00 95.12 230 GLU A CA 1
ATOM 1775 C C . GLU A 1 230 ? -4.289 -5.683 27.783 1.00 95.12 230 GLU A C 1
ATOM 1777 O O . GLU A 1 230 ? -3.351 -5.228 28.442 1.00 95.12 230 GLU A O 1
ATOM 1782 N N . MET A 1 231 ? -4.096 -6.257 26.590 1.00 92.56 231 MET A N 1
ATOM 1783 C CA . MET A 1 231 ? -2.768 -6.425 25.992 1.00 92.56 231 MET A CA 1
ATOM 1784 C C . MET A 1 231 ? -2.075 -5.088 25.721 1.00 92.56 231 MET A C 1
ATOM 1786 O O . MET A 1 231 ? -0.885 -4.946 26.006 1.00 92.56 231 MET A O 1
ATOM 1790 N N . THR A 1 232 ? -2.799 -4.103 25.183 1.00 93.06 232 THR A N 1
ATOM 1791 C CA . THR A 1 232 ? -2.259 -2.760 24.918 1.00 93.06 232 THR A CA 1
ATOM 1792 C C . THR A 1 232 ? -1.771 -2.098 26.210 1.00 93.06 232 THR A C 1
ATOM 1794 O O . THR A 1 232 ? -0.671 -1.544 26.248 1.00 93.06 232 THR A O 1
ATOM 1797 N N . LEU A 1 233 ? -2.543 -2.205 27.296 1.00 93.56 233 LEU A N 1
ATOM 1798 C CA . LEU A 1 233 ? -2.176 -1.648 28.602 1.00 93.56 233 LEU A CA 1
ATOM 1799 C C . LEU A 1 233 ? -1.012 -2.406 29.252 1.00 93.56 233 LEU A C 1
ATOM 1801 O O . LEU A 1 233 ? -0.105 -1.781 29.802 1.00 93.56 233 LEU A O 1
ATOM 1805 N N . SER A 1 234 ? -1.004 -3.737 29.152 1.00 91.44 234 SER A N 1
ATOM 1806 C CA . SER A 1 234 ? 0.075 -4.582 29.672 1.00 91.44 234 SER A CA 1
ATOM 1807 C C . SER A 1 234 ? 1.414 -4.281 28.991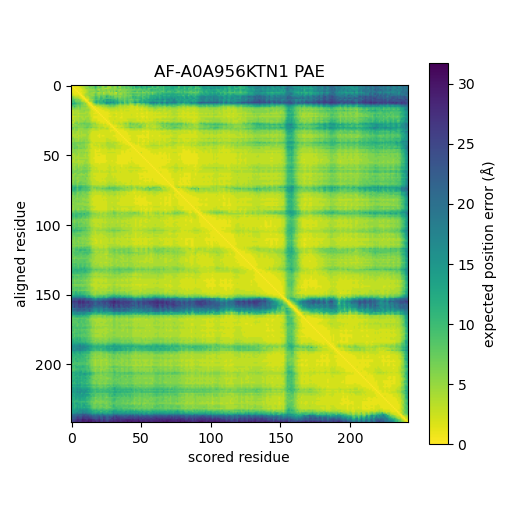 1.00 91.44 234 SER A C 1
ATOM 1809 O O . SER A 1 234 ? 2.417 -4.081 29.677 1.00 91.44 234 SER A O 1
ATOM 1811 N N . LYS A 1 235 ? 1.429 -4.147 27.655 1.00 87.94 235 LYS A N 1
ATOM 1812 C CA . LYS A 1 235 ? 2.631 -3.771 26.889 1.00 87.94 235 LYS A CA 1
ATOM 1813 C C . LYS A 1 235 ? 3.204 -2.424 27.334 1.00 87.94 235 LYS A C 1
ATOM 1815 O O . LYS A 1 235 ? 4.415 -2.305 27.497 1.00 87.94 235 LYS A O 1
ATOM 1820 N N . ALA A 1 236 ? 2.350 -1.429 27.579 1.00 84.31 236 ALA A N 1
ATOM 1821 C CA . ALA A 1 236 ? 2.797 -0.129 28.075 1.00 84.31 236 ALA A CA 1
ATOM 1822 C C . ALA A 1 236 ? 3.360 -0.197 29.506 1.00 84.31 236 ALA A C 1
ATOM 1824 O O . ALA A 1 236 ? 4.329 0.493 29.810 1.00 84.31 236 ALA A O 1
ATOM 1825 N N . GLY A 1 237 ? 2.795 -1.052 30.367 1.00 75.12 237 GLY A N 1
ATOM 1826 C CA . GLY A 1 237 ? 3.324 -1.304 31.710 1.00 75.12 237 GLY A CA 1
ATOM 1827 C C . GLY A 1 237 ? 4.683 -2.011 31.704 1.00 75.12 237 GLY A C 1
ATOM 1828 O O . GLY A 1 237 ? 5.561 -1.646 32.479 1.00 75.12 237 GLY A O 1
ATOM 1829 N N . ALA A 1 238 ? 4.887 -2.975 30.801 1.00 72.44 238 ALA A N 1
ATOM 1830 C CA . ALA A 1 238 ? 6.159 -3.686 30.650 1.00 72.44 238 ALA A CA 1
ATOM 1831 C C . ALA A 1 238 ? 7.278 -2.799 30.071 1.00 72.44 238 ALA A C 1
ATOM 1833 O O . ALA A 1 238 ? 8.432 -2.931 30.468 1.00 72.44 238 ALA A O 1
ATOM 1834 N N . GLY A 1 239 ? 6.941 -1.866 29.173 1.00 59.03 239 GLY A N 1
ATOM 1835 C CA . GLY A 1 239 ? 7.895 -0.915 28.590 1.00 59.03 239 GLY A CA 1
ATOM 1836 C C . GLY A 1 239 ? 8.355 0.207 29.532 1.00 59.03 239 GLY A C 1
ATOM 1837 O O . GLY A 1 239 ? 9.327 0.881 29.224 1.00 59.03 239 GLY A O 1
ATOM 1838 N N . ALA A 1 240 ? 7.693 0.411 30.675 1.00 53.56 240 ALA A N 1
ATOM 1839 C CA . ALA A 1 240 ? 8.074 1.422 31.669 1.00 53.56 240 ALA A CA 1
ATOM 1840 C C . ALA A 1 240 ? 9.152 0.942 32.667 1.00 53.56 240 ALA A C 1
ATOM 1842 O O . ALA A 1 240 ? 9.584 1.716 33.518 1.00 53.56 240 ALA A O 1
ATOM 1843 N N . ILE A 1 241 ? 9.560 -0.331 32.585 1.00 45.44 241 ILE A N 1
ATOM 1844 C CA . ILE A 1 241 ? 10.552 -0.973 33.470 1.00 45.44 241 ILE A CA 1
ATOM 1845 C C . ILE A 1 241 ? 11.881 -1.237 32.715 1.00 45.44 241 ILE A C 1
ATOM 1847 O O . ILE A 1 241 ? 12.797 -1.839 33.270 1.00 45.44 241 ILE A O 1
ATOM 1851 N N . GLY A 1 242 ? 11.998 -0.799 31.454 1.00 34.41 242 GLY A N 1
ATOM 1852 C CA . GLY A 1 242 ? 13.169 -1.000 30.585 1.00 34.41 242 GLY A CA 1
ATOM 1853 C C . GLY A 1 242 ? 14.007 0.251 30.379 1.00 34.41 242 GLY A C 1
ATOM 1854 O O . GLY A 1 242 ? 13.409 1.344 30.273 1.00 34.41 242 GLY A O 1
#

pLDDT: mean 87.9, std 11.34, range [34.41, 96.94]

Foldseek 3Di:
DVVVCLVPVVVCLVAHDAPPLVVCLVPNDCVRCLVSLVSQLPHPDLLSNLLSLLSVVLVVPPVSVVVLVVQCPDPLVSVLSSVLSCCARNLDDPVVSLLVLCVDPSNVVSSLVSLVRHDPVSLVVLLVVLVPDDPVSVVSVLVSLVVVLVVLAPPDPDDPRDQRPCVSCCSNPVPSSVVVCCQAQNPPHDHDPNSLSNLLCCLPPVVVVSLVSLVVCCVPPPPSNVVSSVVSVVVVVVVVVD

Secondary structure (DSSP, 8-state):
-HHHHHHTHHHHSSSPPTTHHHHHHHHS-HHHHHHHHHHHTT-SSHHHHHHHHHHHHHTT-HHHHHHHHHHTTS-HHHHHHHHHIIIIII----HHHHHHHHH-TTTHHHHHHHHHHS-HHHHHHHHHHHHHS-HHHHHHHHHHHHHHHHHHS-SS--TTPPPP-THHHHHH-HHHHHHHHHHHHSTT----HHHHHHHHHHHHHSHHHHHHHHHHTTT-SSHHHHHHHHHHHHHHHHHTT-